Protein AF-A0AAU2XUG3-F1 (afdb_monomer_lite)

pLDDT: mean 82.92, std 18.0, range [37.78, 98.44]

Structure (mmCIF, N/CA/C/O backbone):
data_AF-A0AAU2XUG3-F1
#
_entry.id   AF-A0AAU2XUG3-F1
#
loop_
_atom_site.group_PDB
_atom_site.id
_atom_site.type_symbol
_atom_site.label_atom_id
_atom_site.label_alt_id
_atom_site.label_comp_id
_atom_site.label_asym_id
_atom_site.label_entity_id
_atom_site.label_seq_id
_atom_site.pdbx_PDB_ins_code
_atom_site.Cartn_x
_atom_site.Cartn_y
_atom_site.Cartn_z
_atom_site.occupancy
_atom_site.B_iso_or_equiv
_atom_site.auth_seq_id
_atom_site.auth_comp_id
_atom_site.auth_asym_id
_atom_site.auth_atom_id
_atom_site.pdbx_PDB_model_num
ATOM 1 N N . MET A 1 1 ? 19.742 53.440 47.354 1.00 37.78 1 MET A N 1
ATOM 2 C CA . MET A 1 1 ? 19.357 53.220 45.941 1.00 37.78 1 MET A CA 1
ATOM 3 C C . MET A 1 1 ? 19.747 51.803 45.539 1.00 37.78 1 MET A C 1
ATOM 5 O O . MET A 1 1 ? 20.929 51.539 45.388 1.00 37.78 1 MET A O 1
ATOM 9 N N . VAL A 1 2 ? 18.790 50.877 45.427 1.00 37.91 2 VAL A N 1
ATOM 10 C CA . VAL A 1 2 ? 19.045 49.487 45.001 1.00 37.91 2 VAL A CA 1
ATOM 11 C C . VAL A 1 2 ? 18.336 49.274 43.666 1.00 37.91 2 VAL A C 1
ATOM 13 O O . VAL A 1 2 ? 17.112 49.324 43.600 1.00 37.91 2 VAL A O 1
ATOM 16 N N . ARG A 1 3 ? 19.114 49.102 42.591 1.00 43.72 3 ARG A N 1
ATOM 17 C CA . ARG A 1 3 ? 18.628 48.783 41.238 1.00 43.72 3 ARG A CA 1
ATOM 18 C C . ARG A 1 3 ? 18.249 47.301 41.178 1.00 43.72 3 ARG A C 1
ATOM 20 O O . ARG A 1 3 ? 19.122 46.438 41.180 1.00 43.72 3 ARG A O 1
ATOM 27 N N . THR A 1 4 ? 16.960 46.999 41.090 1.00 45.84 4 THR A N 1
ATOM 28 C CA . THR A 1 4 ? 16.446 45.659 40.781 1.00 45.84 4 THR A CA 1
ATOM 29 C C . THR A 1 4 ? 16.608 45.373 39.284 1.00 45.84 4 THR A C 1
ATOM 31 O O . THR A 1 4 ? 15.984 46.007 38.438 1.00 45.84 4 THR A O 1
ATOM 34 N N . ARG A 1 5 ? 17.490 44.421 38.945 1.00 48.84 5 ARG A N 1
ATOM 35 C CA . ARG A 1 5 ? 17.673 43.871 37.591 1.00 48.84 5 ARG A CA 1
ATOM 36 C C . ARG A 1 5 ? 16.506 42.930 37.255 1.00 48.84 5 ARG A C 1
ATOM 38 O O . ARG A 1 5 ? 16.519 41.772 37.655 1.00 48.84 5 ARG A O 1
ATOM 45 N N . SER A 1 6 ? 15.531 43.413 36.486 1.00 53.41 6 SER A N 1
ATOM 46 C CA . SER A 1 6 ? 14.354 42.651 36.020 1.00 53.41 6 SER A CA 1
ATOM 47 C C . SER A 1 6 ? 14.509 42.075 34.598 1.00 53.41 6 SER A C 1
ATOM 49 O O . SER A 1 6 ? 13.524 41.911 33.889 1.00 53.41 6 SER A O 1
ATOM 51 N N . GLY A 1 7 ? 15.737 41.798 34.145 1.00 46.59 7 GLY A N 1
ATOM 52 C CA . GLY A 1 7 ? 16.012 41.413 32.748 1.00 46.59 7 GLY A CA 1
ATOM 53 C C . GLY A 1 7 ? 15.992 39.909 32.436 1.00 46.59 7 GLY A C 1
ATOM 54 O O . GLY A 1 7 ? 15.951 39.539 31.270 1.00 46.59 7 GLY A O 1
ATOM 55 N N . GLY A 1 8 ? 16.030 39.027 33.443 1.00 49.03 8 GLY A N 1
ATOM 56 C CA . GLY A 1 8 ? 16.212 37.582 33.214 1.00 49.03 8 GLY A CA 1
ATOM 57 C C . GLY A 1 8 ? 14.947 36.821 32.800 1.00 49.03 8 GLY A C 1
ATOM 58 O O . GLY A 1 8 ? 15.031 35.834 32.080 1.00 49.03 8 GLY A O 1
ATOM 59 N N . PHE A 1 9 ? 13.767 37.281 33.224 1.00 53.97 9 PHE A N 1
ATOM 60 C CA . PHE A 1 9 ? 12.512 36.542 33.023 1.00 53.97 9 PHE A CA 1
ATOM 61 C C . PHE A 1 9 ? 12.008 36.573 31.574 1.00 53.97 9 PHE A C 1
ATOM 63 O O . PHE A 1 9 ? 11.451 35.590 31.093 1.00 53.97 9 PHE A O 1
ATOM 70 N N . LEU A 1 10 ? 12.235 37.681 30.866 1.00 53.59 10 LEU A N 1
ATOM 71 C CA . LEU A 1 10 ? 11.772 37.856 29.488 1.00 53.59 10 LEU A CA 1
ATOM 72 C C . LEU A 1 10 ? 12.562 36.998 28.490 1.00 53.59 10 LEU A C 1
ATOM 74 O O . LEU A 1 10 ? 11.966 36.480 27.554 1.00 53.59 10 LEU A O 1
ATOM 78 N N . ALA A 1 11 ? 13.861 36.783 28.723 1.00 54.22 11 ALA A N 1
ATOM 79 C CA . ALA A 1 11 ? 14.711 35.969 27.849 1.00 54.22 11 ALA A CA 1
ATOM 80 C C . ALA A 1 11 ? 14.416 34.458 27.943 1.00 54.22 11 ALA A C 1
ATOM 82 O O . ALA A 1 11 ? 14.555 33.732 26.962 1.00 54.22 11 ALA A O 1
ATOM 83 N N . VAL A 1 12 ? 13.985 33.974 29.113 1.00 56.00 12 VAL A N 1
ATOM 84 C CA . VAL A 1 12 ? 13.632 32.557 29.313 1.00 56.00 12 VAL A CA 1
ATOM 85 C C . VAL A 1 12 ? 12.285 32.224 28.659 1.00 56.00 12 VAL A C 1
ATOM 87 O O . VAL A 1 12 ? 12.135 31.157 28.069 1.00 56.00 12 VAL A O 1
ATOM 90 N N . LEU A 1 13 ? 11.319 33.149 28.699 1.00 55.03 13 LEU A N 1
ATOM 91 C CA . LEU A 1 13 ? 10.001 32.961 28.081 1.00 55.03 13 LEU A CA 1
ATOM 92 C C . LEU A 1 13 ? 10.064 32.908 26.546 1.00 55.03 13 LEU A C 1
ATOM 94 O O . LEU A 1 13 ? 9.373 32.090 25.941 1.00 55.03 13 LEU A O 1
ATOM 98 N N . THR A 1 14 ? 10.918 33.715 25.909 1.00 56.62 14 THR A N 1
ATOM 99 C CA . THR A 1 14 ? 11.112 33.666 24.451 1.00 56.62 14 THR A CA 1
ATOM 100 C C . THR A 1 14 ? 11.796 32.379 23.991 1.00 56.62 14 THR A C 1
ATOM 102 O O . THR A 1 14 ? 11.398 31.826 22.970 1.00 56.62 14 THR A O 1
ATOM 105 N N . LEU A 1 15 ? 12.758 31.842 24.752 1.00 53.34 15 LEU A N 1
ATOM 106 C CA . LEU A 1 15 ? 13.427 30.581 24.407 1.00 53.34 15 LEU A CA 1
ATOM 107 C C . LEU A 1 15 ? 12.466 29.375 24.463 1.00 53.34 15 LEU A C 1
ATOM 109 O O . LEU A 1 15 ? 12.508 28.508 23.595 1.00 53.34 15 LEU A O 1
ATOM 113 N N . ILE A 1 16 ? 11.559 29.344 25.447 1.00 55.19 16 ILE A N 1
ATOM 114 C CA . ILE A 1 16 ? 10.539 28.289 25.579 1.00 55.19 16 ILE A CA 1
ATOM 115 C C . ILE A 1 16 ? 9.510 28.374 24.441 1.00 55.19 16 ILE A C 1
ATOM 117 O O . ILE A 1 16 ? 9.118 27.346 23.895 1.00 55.19 16 ILE A O 1
ATOM 121 N N . ALA A 1 17 ? 9.115 29.585 24.034 1.00 54.84 17 ALA A N 1
ATOM 122 C CA . ALA A 1 17 ? 8.203 29.779 22.906 1.00 54.84 17 ALA A CA 1
ATOM 123 C C . ALA A 1 17 ? 8.815 29.333 21.561 1.00 54.84 17 ALA A C 1
ATOM 125 O O . ALA A 1 17 ? 8.106 28.774 20.727 1.00 54.84 17 ALA A O 1
ATOM 126 N N . LEU A 1 18 ? 10.127 29.516 21.367 1.00 53.06 18 LEU A N 1
ATOM 127 C CA . LEU A 1 18 ? 10.850 29.064 20.169 1.00 53.06 18 LEU A CA 1
ATOM 128 C C . LEU A 1 18 ? 11.062 27.542 20.108 1.00 53.06 18 LEU A C 1
ATOM 130 O O . LEU A 1 18 ? 11.150 26.987 19.018 1.00 53.06 18 LEU A O 1
ATOM 134 N N . LEU A 1 19 ? 11.113 26.850 21.250 1.00 51.59 19 LEU A N 1
ATOM 135 C CA . LEU A 1 19 ? 11.245 25.387 21.292 1.00 51.59 19 LEU A CA 1
ATOM 136 C C . LEU A 1 19 ? 9.914 24.653 21.040 1.00 51.59 19 LEU A C 1
ATOM 138 O O . LEU A 1 19 ? 9.922 23.478 20.679 1.00 51.59 19 LEU A O 1
ATOM 142 N N . MET A 1 20 ? 8.774 25.336 21.189 1.00 50.03 20 MET A N 1
ATOM 143 C CA . MET A 1 20 ? 7.434 24.748 21.037 1.00 50.03 20 MET A CA 1
ATOM 144 C C . MET A 1 20 ? 6.926 24.700 19.583 1.00 50.03 20 MET A C 1
ATOM 146 O O . MET A 1 20 ? 5.933 24.031 19.316 1.00 50.03 20 MET A O 1
ATOM 150 N N . THR A 1 21 ? 7.583 25.363 18.625 1.00 51.38 21 THR A N 1
ATOM 151 C CA . THR A 1 21 ? 7.138 25.402 17.214 1.00 51.38 21 THR A CA 1
ATOM 152 C C . THR A 1 21 ? 7.768 24.331 16.316 1.00 51.38 21 THR A C 1
ATOM 154 O O . THR A 1 21 ? 7.424 24.253 15.139 1.00 51.38 21 THR A O 1
ATOM 157 N N . ALA A 1 22 ? 8.653 23.474 16.839 1.00 46.53 22 ALA A N 1
ATOM 158 C CA . ALA A 1 22 ? 9.461 22.555 16.023 1.00 46.53 22 ALA A CA 1
ATOM 159 C C . ALA A 1 22 ? 9.014 21.077 16.027 1.00 46.53 22 ALA A C 1
ATOM 161 O O . ALA A 1 22 ? 9.736 20.226 15.514 1.00 46.53 22 ALA A O 1
ATOM 162 N N . CYS A 1 23 ? 7.851 20.730 16.585 1.00 53.81 23 CYS A N 1
ATOM 163 C CA . CYS A 1 23 ? 7.403 19.332 16.677 1.00 53.81 23 CYS A CA 1
ATOM 164 C C . CYS A 1 23 ? 6.047 19.114 15.993 1.00 53.81 23 CYS A C 1
ATOM 166 O O . CYS A 1 23 ? 5.062 18.743 16.621 1.00 53.81 23 CYS A O 1
ATOM 168 N N . GLY A 1 24 ? 6.001 19.365 14.685 1.00 51.00 24 GLY A N 1
ATOM 169 C CA . GLY A 1 24 ? 4.930 18.896 13.810 1.00 51.00 24 GLY A CA 1
ATOM 170 C C . GLY A 1 24 ? 5.546 18.012 12.737 1.00 51.00 24 GLY A C 1
ATOM 171 O O . GLY A 1 24 ? 6.425 18.476 12.009 1.00 51.00 24 GLY A O 1
ATOM 172 N N . ALA A 1 25 ? 5.128 16.745 12.664 1.00 53.78 25 ALA A N 1
ATOM 173 C CA . ALA A 1 25 ? 5.538 15.827 11.607 1.00 53.78 25 ALA A CA 1
ATOM 174 C C . ALA A 1 25 ? 5.323 16.515 10.252 1.00 53.78 25 ALA A C 1
ATOM 176 O O . ALA A 1 25 ? 4.192 16.801 9.853 1.00 53.78 25 ALA A O 1
ATOM 177 N N . SER A 1 26 ? 6.422 16.875 9.591 1.00 57.59 26 SER A N 1
ATOM 178 C CA . SER A 1 26 ? 6.354 17.579 8.317 1.00 57.59 26 SER A CA 1
ATOM 179 C C . SER A 1 26 ? 5.727 16.641 7.295 1.00 57.59 26 SER A C 1
ATOM 181 O O . SER A 1 26 ? 6.103 15.471 7.225 1.00 57.59 26 SER A O 1
ATOM 183 N N . ALA A 1 27 ? 4.765 17.141 6.515 1.00 62.78 27 ALA A N 1
ATOM 184 C CA . ALA A 1 27 ? 4.230 16.392 5.383 1.00 62.78 27 ALA A CA 1
ATOM 185 C C . ALA A 1 27 ? 5.396 15.841 4.537 1.00 62.78 27 ALA A C 1
ATOM 187 O O . ALA A 1 27 ? 6.414 16.533 4.400 1.00 62.78 27 ALA A O 1
ATOM 188 N N . PRO A 1 28 ? 5.287 14.612 3.998 1.00 69.56 28 PRO A N 1
ATOM 189 C CA . PRO A 1 28 ? 6.372 14.026 3.226 1.00 69.56 28 PRO A CA 1
ATOM 190 C C . PRO A 1 28 ? 6.757 14.973 2.092 1.00 69.56 28 PRO A C 1
ATOM 192 O O . PRO A 1 28 ? 5.903 15.491 1.374 1.00 69.56 28 PRO A O 1
ATOM 195 N N . LYS A 1 29 ? 8.061 15.225 1.960 1.00 79.38 29 LYS A N 1
ATOM 196 C CA . LYS A 1 29 ? 8.589 16.164 0.960 1.00 79.38 29 LYS A CA 1
ATOM 197 C C . LYS A 1 29 ? 8.408 15.643 -0.468 1.00 79.38 29 LYS A C 1
ATOM 199 O O . LYS A 1 29 ? 8.339 16.436 -1.399 1.00 79.38 29 LYS A O 1
ATOM 204 N N . THR A 1 30 ? 8.323 14.324 -0.626 1.00 89.31 30 THR A N 1
ATOM 205 C CA . THR A 1 30 ? 8.212 13.642 -1.916 1.00 89.31 30 THR A CA 1
ATOM 206 C C . THR A 1 30 ? 6.759 13.590 -2.381 1.00 89.31 30 THR A C 1
ATOM 208 O O . THR A 1 30 ? 5.887 13.047 -1.701 1.00 89.31 30 THR A O 1
ATOM 211 N N . SER A 1 31 ? 6.502 14.130 -3.571 1.00 95.19 31 SER A N 1
ATOM 212 C CA . SER A 1 31 ? 5.191 14.022 -4.226 1.00 95.19 31 SER A CA 1
ATOM 213 C C . SER A 1 31 ? 4.936 12.605 -4.755 1.00 95.19 31 SER A C 1
ATOM 215 O O . SER A 1 31 ? 5.873 11.847 -5.010 1.00 95.19 31 SER A O 1
ATOM 217 N N . TRP A 1 32 ? 3.672 12.236 -4.997 1.00 95.88 32 TRP A N 1
ATOM 218 C CA . TRP A 1 32 ? 3.371 10.916 -5.566 1.00 95.88 32 TRP A CA 1
ATOM 219 C C . TRP A 1 32 ? 3.962 10.748 -6.976 1.00 95.88 32 TRP A C 1
ATOM 221 O O . TRP A 1 32 ? 4.420 9.660 -7.317 1.00 95.88 32 TRP A O 1
ATOM 231 N N . GLN A 1 33 ? 4.018 11.817 -7.781 1.00 97.44 33 GLN A N 1
ATOM 232 C CA . GLN A 1 33 ? 4.611 11.780 -9.122 1.00 97.44 33 GLN A CA 1
ATOM 233 C C . GLN A 1 33 ? 6.114 11.515 -9.067 1.00 97.44 33 GLN A C 1
ATOM 235 O O . GLN A 1 33 ? 6.652 10.809 -9.918 1.00 97.44 33 GLN A O 1
ATOM 240 N N . GLU A 1 34 ? 6.796 12.109 -8.090 1.00 97.12 34 GLU A N 1
ATOM 241 C CA . GLU A 1 34 ? 8.225 11.914 -7.872 1.00 97.12 34 GLU A CA 1
ATOM 242 C C . GLU A 1 34 ? 8.518 10.488 -7.403 1.00 97.12 34 GLU A C 1
ATOM 244 O O . GLU A 1 34 ? 9.363 9.823 -7.997 1.00 97.12 34 GLU A O 1
ATOM 249 N N . LEU A 1 35 ? 7.754 9.981 -6.431 1.00 97.56 35 LEU A N 1
ATOM 250 C CA . LEU A 1 35 ? 7.914 8.616 -5.931 1.00 97.56 35 LEU A CA 1
ATOM 251 C C . LEU A 1 35 ? 7.617 7.566 -7.015 1.00 97.56 35 LEU A C 1
ATOM 253 O O . LEU A 1 35 ? 8.381 6.619 -7.198 1.00 97.56 35 LEU A O 1
ATOM 257 N N . PHE A 1 36 ? 6.557 7.753 -7.806 1.00 97.62 36 PHE A N 1
ATOM 258 C CA . PHE A 1 36 ? 6.267 6.856 -8.927 1.00 97.62 36 PHE A CA 1
ATOM 259 C C . PHE A 1 36 ? 7.358 6.916 -10.006 1.00 97.62 36 PHE A C 1
ATOM 261 O O . PHE A 1 36 ? 7.805 5.888 -10.512 1.00 97.62 36 PHE A O 1
ATOM 268 N N . ARG A 1 37 ? 7.855 8.117 -10.320 1.00 97.50 37 ARG A N 1
ATOM 269 C CA . ARG A 1 37 ? 8.980 8.305 -11.245 1.00 97.50 37 ARG A CA 1
ATOM 270 C C . ARG A 1 37 ? 10.237 7.579 -10.762 1.00 97.50 37 ARG A C 1
ATOM 272 O O . ARG A 1 37 ? 10.920 6.967 -11.581 1.00 97.50 37 ARG A O 1
ATOM 279 N N . GLU A 1 38 ? 10.534 7.631 -9.470 1.00 96.81 38 GLU A N 1
ATOM 280 C CA . GLU A 1 38 ? 11.647 6.902 -8.857 1.00 96.81 38 GLU A CA 1
ATOM 281 C C . GLU A 1 38 ? 11.468 5.384 -9.011 1.00 96.81 38 GLU A C 1
ATOM 283 O O . GLU A 1 38 ? 12.371 4.711 -9.506 1.00 96.81 38 GLU A O 1
ATOM 288 N N . TYR A 1 39 ? 10.269 4.859 -8.733 1.00 96.62 39 TYR A N 1
ATOM 289 C CA . TYR A 1 39 ? 9.933 3.446 -8.952 1.00 96.62 39 TYR A CA 1
ATOM 290 C C . TYR A 1 39 ? 10.136 2.991 -10.401 1.00 96.62 39 TYR A C 1
ATOM 292 O O . TYR A 1 39 ? 10.731 1.938 -10.643 1.00 96.62 39 TYR A O 1
ATOM 300 N N . THR A 1 40 ? 9.704 3.785 -11.384 1.00 95.94 40 THR A N 1
ATOM 301 C CA . THR A 1 40 ? 9.881 3.416 -12.802 1.00 95.94 40 THR A CA 1
ATOM 302 C C . THR A 1 40 ? 11.345 3.392 -13.248 1.00 95.94 40 THR A C 1
ATOM 304 O O . THR A 1 40 ? 11.678 2.710 -14.212 1.00 95.94 40 THR A O 1
ATOM 307 N N . ARG A 1 41 ? 12.236 4.102 -12.544 1.00 95.69 41 ARG A N 1
ATOM 308 C CA . ARG A 1 41 ? 13.669 4.179 -12.869 1.00 95.69 41 ARG A CA 1
ATOM 309 C C . ARG A 1 41 ? 14.550 3.241 -12.043 1.00 95.69 41 ARG A C 1
ATOM 311 O O . ARG A 1 41 ? 15.673 2.963 -12.464 1.00 95.69 41 ARG A O 1
ATOM 318 N N . SER A 1 42 ? 14.063 2.767 -10.897 1.00 95.00 42 SER A N 1
ATOM 319 C CA . SER A 1 42 ? 14.822 1.902 -9.991 1.00 95.00 42 SER A CA 1
ATOM 320 C C . SER A 1 42 ? 14.857 0.455 -10.470 1.00 95.00 42 SER A C 1
ATOM 322 O O . SER A 1 42 ? 13.820 -0.175 -10.639 1.00 95.00 42 SER A O 1
ATOM 324 N N . THR A 1 43 ? 16.053 -0.101 -10.630 1.00 94.12 43 THR A N 1
ATOM 325 C CA . THR A 1 43 ? 16.278 -1.525 -10.935 1.00 94.12 43 THR A CA 1
ATOM 326 C C . THR A 1 43 ? 16.240 -2.415 -9.691 1.00 94.12 43 THR A C 1
ATOM 328 O O . THR A 1 43 ? 16.236 -3.637 -9.812 1.00 94.12 43 THR A O 1
ATOM 331 N N . HIS A 1 44 ? 16.195 -1.815 -8.498 1.00 92.81 44 HIS A N 1
ATOM 332 C CA . HIS A 1 44 ? 16.251 -2.504 -7.213 1.00 92.81 44 HIS A CA 1
ATOM 333 C C . HIS A 1 44 ? 15.030 -2.130 -6.373 1.00 92.81 44 HIS A C 1
ATOM 335 O O . HIS A 1 44 ? 15.095 -1.270 -5.494 1.00 92.81 44 HIS A O 1
ATOM 341 N N . VAL A 1 45 ? 13.900 -2.773 -6.669 1.00 95.56 45 VAL A N 1
ATOM 342 C CA . VAL A 1 45 ? 12.676 -2.670 -5.869 1.00 95.56 45 VAL A CA 1
ATOM 343 C C . VAL A 1 45 ? 12.425 -4.019 -5.205 1.00 95.56 45 VAL A C 1
ATOM 345 O O . VAL A 1 45 ? 12.335 -5.049 -5.874 1.00 95.56 45 VAL A O 1
ATOM 348 N N . LYS A 1 46 ? 12.338 -4.036 -3.875 1.00 95.94 46 LYS A N 1
ATOM 349 C CA . LYS A 1 46 ? 12.030 -5.256 -3.124 1.00 95.94 46 LYS A CA 1
ATOM 350 C C . LYS A 1 46 ? 10.580 -5.674 -3.391 1.00 95.94 46 LYS A C 1
ATOM 352 O O . LYS A 1 46 ? 9.687 -4.829 -3.405 1.00 95.94 46 LYS A O 1
ATOM 357 N N . ASN A 1 47 ? 10.359 -6.973 -3.600 1.00 93.94 47 ASN A N 1
ATOM 358 C CA . ASN A 1 47 ? 9.063 -7.567 -3.964 1.00 93.94 47 ASN A CA 1
ATOM 359 C C . ASN A 1 47 ? 8.431 -6.969 -5.239 1.00 93.94 47 ASN A C 1
ATOM 361 O O . ASN A 1 47 ? 7.208 -6.882 -5.338 1.00 93.94 47 ASN A O 1
ATOM 365 N N . ASP A 1 48 ? 9.241 -6.520 -6.206 1.00 93.19 48 ASP A N 1
ATOM 366 C CA . ASP A 1 48 ? 8.704 -5.926 -7.433 1.00 93.19 48 ASP A CA 1
ATOM 367 C C . ASP A 1 48 ? 7.814 -6.914 -8.200 1.00 93.19 48 ASP A C 1
ATOM 369 O O . ASP A 1 48 ? 8.206 -8.049 -8.472 1.00 93.19 48 ASP A O 1
ATOM 373 N N . LYS A 1 49 ? 6.623 -6.454 -8.592 1.00 87.19 49 LYS A N 1
ATOM 374 C CA . LYS A 1 49 ? 5.701 -7.206 -9.454 1.00 87.19 49 LYS A CA 1
ATOM 375 C C . LYS A 1 49 ? 6.138 -7.177 -10.917 1.00 87.19 49 LYS A C 1
ATOM 377 O O . LYS A 1 49 ? 5.695 -8.009 -11.703 1.00 87.19 49 LYS A O 1
ATOM 382 N N . ILE A 1 50 ? 7.000 -6.224 -11.276 1.00 86.19 50 ILE A N 1
ATOM 383 C CA . ILE A 1 50 ? 7.547 -6.056 -12.621 1.00 86.19 50 ILE A CA 1
ATOM 384 C C . ILE A 1 50 ? 9.075 -6.107 -12.506 1.00 86.19 50 ILE A C 1
ATOM 386 O O . ILE A 1 50 ? 9.725 -5.060 -12.455 1.00 86.19 50 ILE A O 1
ATOM 390 N N . PRO A 1 51 ? 9.676 -7.307 -12.407 1.00 75.56 51 PRO A N 1
ATOM 391 C CA . PRO A 1 51 ? 11.117 -7.418 -12.250 1.00 75.56 51 PRO A CA 1
ATOM 392 C C . PRO A 1 51 ? 11.837 -6.7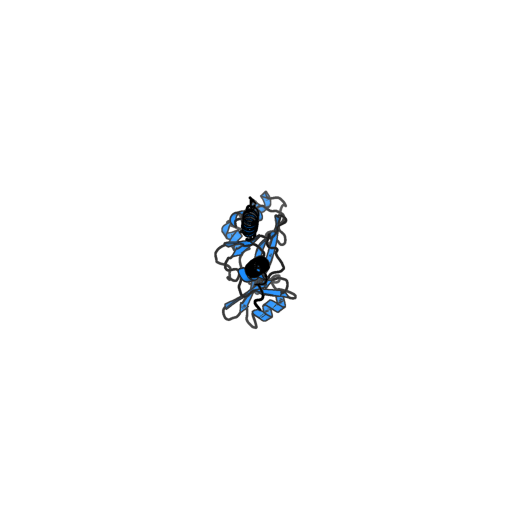51 -13.427 1.00 75.56 51 PRO A C 1
ATOM 394 O O . PRO A 1 51 ? 11.426 -6.860 -14.585 1.00 75.56 51 PRO A O 1
ATOM 397 N N . GLY A 1 52 ? 12.917 -6.030 -13.119 1.00 70.19 52 GLY A N 1
ATOM 398 C CA . GLY A 1 52 ? 13.784 -5.412 -14.117 1.00 70.19 52 GLY A CA 1
ATOM 399 C C . GLY A 1 52 ? 14.582 -6.470 -14.873 1.00 70.19 52 GLY A C 1
ATOM 400 O O . GLY A 1 52 ? 15.749 -6.699 -14.567 1.00 70.19 52 GLY A O 1
ATOM 401 N N . ASN A 1 53 ? 13.965 -7.123 -15.854 1.00 64.75 53 ASN A N 1
ATOM 402 C CA . ASN A 1 53 ? 14.680 -7.990 -16.784 1.00 64.75 53 ASN A CA 1
ATOM 403 C C . ASN A 1 53 ? 15.693 -7.122 -17.555 1.00 64.75 53 ASN A C 1
ATOM 405 O O . ASN A 1 53 ? 15.294 -6.178 -18.228 1.00 64.75 53 ASN A O 1
ATOM 409 N N . GLY A 1 54 ? 16.995 -7.391 -17.403 1.00 63.66 54 GLY A N 1
ATOM 410 C CA . GLY A 1 54 ? 18.084 -6.631 -18.047 1.00 63.66 54 GLY A CA 1
ATOM 411 C C . GLY A 1 54 ? 18.976 -5.829 -17.091 1.00 63.66 54 GLY A C 1
ATOM 412 O O . GLY A 1 54 ? 20.108 -5.504 -17.431 1.00 63.66 54 GLY A O 1
ATOM 413 N N . GLY A 1 55 ? 18.533 -5.575 -15.855 1.00 82.19 55 GLY A N 1
ATOM 414 C CA . GLY A 1 55 ? 19.376 -4.982 -14.806 1.00 82.19 55 GLY A CA 1
ATOM 415 C C . GLY A 1 55 ? 19.743 -3.500 -14.985 1.00 82.19 55 GLY A C 1
ATOM 416 O O . GLY A 1 55 ? 20.352 -2.935 -14.078 1.00 82.19 55 GLY A O 1
ATOM 417 N N . THR A 1 56 ? 19.354 -2.844 -16.088 1.00 92.44 56 THR A N 1
ATOM 418 C CA . THR A 1 56 ? 19.568 -1.402 -16.306 1.00 92.44 56 THR A CA 1
ATOM 419 C C . THR A 1 56 ? 18.270 -0.591 -16.226 1.00 92.44 56 THR A C 1
ATOM 421 O O . THR A 1 56 ? 17.167 -1.094 -16.455 1.00 92.44 56 THR A O 1
ATOM 424 N N . THR A 1 57 ? 18.385 0.708 -15.925 1.00 94.06 57 THR A N 1
ATOM 425 C CA . THR A 1 57 ? 17.237 1.633 -15.945 1.00 94.06 57 THR A CA 1
ATOM 426 C C . THR A 1 57 ? 16.608 1.738 -17.338 1.00 94.06 57 THR A C 1
ATOM 428 O O . THR A 1 57 ? 15.392 1.884 -17.439 1.00 94.06 57 THR A O 1
ATOM 431 N N . ALA A 1 58 ? 17.406 1.658 -18.409 1.00 94.31 58 ALA A N 1
ATOM 432 C CA . ALA A 1 58 ? 16.898 1.719 -19.779 1.00 94.31 58 ALA A CA 1
ATOM 433 C C . ALA A 1 58 ? 16.018 0.503 -20.101 1.00 94.31 58 ALA A C 1
ATOM 435 O O . ALA A 1 58 ? 14.900 0.681 -20.585 1.00 94.31 58 ALA A O 1
ATOM 436 N N . ASP A 1 59 ? 16.470 -0.701 -19.741 1.00 92.62 59 ASP A N 1
ATOM 437 C CA . ASP A 1 59 ? 15.707 -1.936 -19.956 1.00 92.62 59 ASP A CA 1
ATOM 438 C C . ASP A 1 59 ? 14.411 -1.936 -19.150 1.00 92.62 59 ASP A C 1
ATOM 440 O O . ASP A 1 59 ? 13.348 -2.278 -19.667 1.00 92.62 59 ASP A O 1
ATOM 444 N N . ARG A 1 60 ? 14.466 -1.469 -17.896 1.00 93.44 60 ARG A N 1
ATOM 445 C CA . ARG A 1 60 ? 13.264 -1.317 -17.070 1.00 93.44 60 ARG A CA 1
ATOM 446 C C . ARG A 1 60 ? 12.254 -0.374 -17.712 1.00 93.44 60 ARG A C 1
ATOM 448 O O . ARG A 1 60 ? 11.077 -0.716 -17.783 1.00 93.44 60 ARG A O 1
ATOM 455 N N . LEU A 1 61 ? 12.688 0.803 -18.165 1.00 94.88 61 LEU A N 1
ATOM 456 C CA . LEU A 1 61 ? 11.795 1.770 -18.805 1.00 94.88 61 LEU A CA 1
ATOM 457 C C . LEU A 1 61 ? 11.201 1.213 -20.103 1.00 94.88 61 LEU A C 1
ATOM 459 O O . LEU A 1 61 ? 10.013 1.411 -20.343 1.00 94.88 61 LEU A O 1
ATOM 463 N N . ALA A 1 62 ? 11.989 0.487 -20.900 1.00 93.50 62 ALA A N 1
ATOM 464 C CA . ALA A 1 62 ? 11.501 -0.189 -22.099 1.00 93.50 62 ALA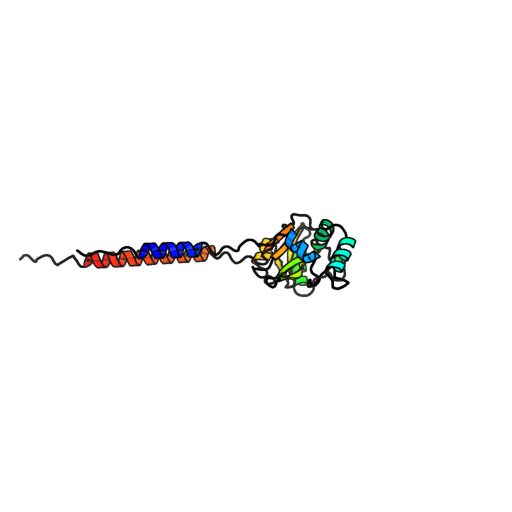 A CA 1
ATOM 465 C C . ALA A 1 62 ? 10.460 -1.272 -21.760 1.00 93.50 62 ALA A C 1
ATOM 467 O O . ALA A 1 62 ? 9.395 -1.318 -22.376 1.00 93.50 62 ALA A O 1
ATOM 468 N N . ASN A 1 63 ? 10.721 -2.091 -20.737 1.00 92.38 63 ASN A N 1
ATOM 469 C CA . ASN A 1 63 ? 9.793 -3.119 -20.274 1.00 92.38 63 ASN A CA 1
ATOM 470 C C . ASN A 1 63 ? 8.484 -2.501 -19.760 1.00 92.38 63 ASN A C 1
ATOM 472 O O . ASN A 1 63 ? 7.403 -2.903 -20.179 1.00 92.38 63 ASN A O 1
ATOM 476 N N . LEU A 1 64 ? 8.568 -1.463 -18.924 1.00 94.31 64 LEU A N 1
ATOM 477 C CA . LEU A 1 64 ? 7.395 -0.738 -18.434 1.00 94.31 64 LEU A CA 1
ATOM 478 C C . LEU A 1 64 ? 6.596 -0.104 -19.581 1.00 94.31 64 LEU A C 1
ATOM 480 O O . LEU A 1 64 ? 5.375 -0.235 -19.611 1.00 94.31 64 LEU A O 1
ATOM 484 N N . ALA A 1 65 ? 7.264 0.515 -20.559 1.00 94.44 65 ALA A N 1
ATOM 485 C CA . ALA A 1 65 ? 6.606 1.098 -21.729 1.00 94.44 65 ALA A CA 1
ATOM 486 C C . ALA A 1 65 ? 5.852 0.059 -22.580 1.00 94.44 65 ALA A C 1
ATOM 488 O O . ALA A 1 65 ? 4.866 0.407 -23.226 1.00 94.44 65 ALA A O 1
ATOM 489 N N . SER A 1 66 ? 6.273 -1.211 -22.556 1.00 94.44 66 SER A N 1
ATOM 490 C CA . SER A 1 66 ? 5.564 -2.303 -23.237 1.00 94.44 66 SER A CA 1
ATOM 491 C C . SER A 1 66 ? 4.267 -2.731 -22.535 1.00 94.44 66 SER A C 1
ATOM 493 O O . SER A 1 66 ? 3.399 -3.331 -23.165 1.00 94.44 66 SER A O 1
ATOM 495 N N . MET A 1 67 ? 4.109 -2.407 -21.246 1.00 92.75 67 MET A N 1
ATOM 496 C CA . MET A 1 67 ? 2.944 -2.791 -20.439 1.00 92.75 67 MET A CA 1
ATOM 497 C C . MET A 1 67 ? 1.803 -1.764 -20.482 1.00 92.75 67 MET A C 1
ATOM 499 O O . MET A 1 67 ? 0.693 -2.075 -20.052 1.00 92.75 67 MET A O 1
ATOM 503 N N . GLY A 1 68 ? 2.053 -0.550 -20.984 1.00 95.25 68 GLY A N 1
ATOM 504 C CA . GLY A 1 68 ? 1.031 0.481 -21.158 1.00 95.25 68 GLY A CA 1
ATOM 505 C C . GLY A 1 68 ? 1.514 1.896 -20.852 1.00 95.25 68 GLY A C 1
ATOM 506 O O . GLY A 1 68 ? 2.706 2.175 -20.727 1.00 95.25 68 GLY A O 1
ATOM 507 N N . THR A 1 69 ? 0.559 2.819 -20.732 1.00 96.00 69 THR A N 1
ATOM 508 C CA . THR A 1 69 ? 0.839 4.209 -20.350 1.00 96.00 69 THR A CA 1
ATOM 509 C C . THR A 1 69 ? 1.267 4.311 -18.879 1.00 96.00 69 THR A C 1
ATOM 511 O O . THR A 1 69 ? 0.938 3.432 -18.077 1.00 96.00 69 THR A O 1
ATOM 514 N N . PRO A 1 70 ? 1.941 5.402 -18.463 1.00 94.88 70 PRO A N 1
ATOM 515 C CA . PRO A 1 70 ? 2.267 5.632 -17.053 1.00 94.88 70 PRO A CA 1
ATOM 516 C C . PRO A 1 70 ? 1.056 5.537 -16.113 1.00 94.88 70 PRO A C 1
ATOM 518 O O . PRO A 1 70 ? 1.172 4.980 -15.024 1.00 94.88 70 PRO A O 1
ATOM 521 N N . ASP A 1 71 ? -0.112 6.015 -16.547 1.00 94.88 71 ASP A N 1
ATOM 522 C CA . ASP A 1 71 ? -1.345 5.939 -15.758 1.00 94.88 71 ASP A CA 1
ATOM 523 C C . ASP A 1 71 ? -1.875 4.504 -15.654 1.00 94.88 71 ASP A C 1
ATOM 525 O O . ASP A 1 71 ? -2.336 4.095 -14.589 1.00 94.88 71 ASP A O 1
ATOM 529 N N . GLN A 1 72 ? -1.780 3.714 -16.730 1.00 94.56 72 GLN A N 1
ATOM 530 C CA . GLN A 1 72 ? -2.147 2.294 -16.712 1.00 94.56 72 GLN A CA 1
ATOM 531 C C . GLN A 1 72 ? -1.211 1.486 -15.810 1.00 94.56 72 GLN A C 1
ATOM 533 O O . GLN A 1 72 ? -1.682 0.642 -15.051 1.00 94.56 72 GLN A O 1
ATOM 538 N N . LEU A 1 73 ? 0.091 1.782 -15.837 1.00 94.56 73 LEU A N 1
ATOM 539 C CA . LEU A 1 73 ? 1.078 1.188 -14.936 1.00 94.56 73 LEU A CA 1
ATOM 540 C C . LEU A 1 73 ? 0.785 1.528 -13.474 1.00 94.56 73 LEU A C 1
ATOM 542 O O . LEU A 1 73 ? 0.772 0.640 -12.627 1.00 94.56 73 LEU A O 1
ATOM 546 N N . LEU A 1 74 ? 0.515 2.800 -13.173 1.00 95.25 74 LEU A N 1
ATOM 547 C CA . LEU A 1 74 ? 0.170 3.241 -11.823 1.00 95.25 74 LEU A CA 1
ATOM 548 C C . LEU A 1 74 ? -1.130 2.591 -11.333 1.00 95.25 74 LEU A C 1
ATOM 550 O O . LEU A 1 74 ? -1.198 2.117 -10.199 1.00 95.25 74 LEU A O 1
ATOM 554 N N . ALA A 1 75 ? -2.153 2.534 -12.189 1.00 94.06 75 ALA A N 1
ATOM 555 C CA . ALA A 1 75 ? -3.409 1.863 -11.878 1.00 94.06 75 ALA A CA 1
ATOM 556 C C . ALA A 1 75 ? -3.198 0.361 -11.642 1.00 94.06 75 ALA A C 1
ATOM 558 O O . ALA A 1 75 ? -3.721 -0.175 -10.669 1.00 94.06 75 ALA A O 1
ATOM 559 N N . GLY A 1 76 ? -2.397 -0.301 -12.481 1.00 93.50 76 GLY A N 1
ATOM 560 C CA . GLY A 1 76 ? -2.041 -1.712 -12.332 1.00 93.50 76 GLY A CA 1
ATOM 561 C C . GLY A 1 76 ? -1.240 -1.996 -11.061 1.00 93.50 76 GLY A C 1
ATOM 562 O O . GLY A 1 76 ? -1.453 -3.021 -10.423 1.00 93.50 76 GLY A O 1
ATOM 563 N N . LEU A 1 77 ? -0.375 -1.070 -10.641 1.00 93.69 77 LEU A N 1
ATOM 564 C CA . LEU A 1 77 ? 0.383 -1.183 -9.396 1.00 93.69 77 LEU A CA 1
ATOM 565 C C . LEU A 1 77 ? -0.521 -1.112 -8.153 1.00 93.69 77 LEU A C 1
ATOM 567 O O . LEU A 1 77 ? -0.296 -1.836 -7.185 1.00 93.69 77 LEU A O 1
ATOM 571 N N . LEU A 1 78 ? -1.533 -0.237 -8.178 1.00 95.50 78 LEU A N 1
ATOM 572 C CA . LEU A 1 78 ? -2.396 0.067 -7.028 1.00 95.50 78 LEU A CA 1
ATOM 573 C C . LEU A 1 78 ? -3.725 -0.706 -7.009 1.00 95.50 78 LEU A C 1
ATOM 575 O O . LEU A 1 78 ? -4.507 -0.585 -6.055 1.00 95.50 78 LEU A O 1
ATOM 579 N N . VAL A 1 79 ? -4.007 -1.499 -8.043 1.00 94.94 79 VAL A N 1
ATOM 580 C CA . VAL A 1 79 ? -5.241 -2.285 -8.142 1.00 94.94 79 VAL A CA 1
ATOM 581 C C . VAL A 1 79 ? -5.345 -3.283 -6.983 1.00 94.94 79 VAL A C 1
ATOM 583 O O . VAL A 1 79 ? -4.363 -3.891 -6.558 1.00 94.94 79 VAL A O 1
ATOM 586 N N . ALA A 1 80 ? -6.556 -3.449 -6.453 1.00 95.44 80 ALA A N 1
ATOM 587 C CA . ALA A 1 80 ? -6.880 -4.552 -5.556 1.00 95.44 80 ALA A CA 1
ATOM 588 C C . ALA A 1 80 ? -7.269 -5.770 -6.403 1.00 95.44 80 ALA A C 1
ATOM 590 O O . ALA A 1 80 ? -8.306 -5.755 -7.070 1.00 95.44 80 ALA A O 1
ATOM 591 N N . SER A 1 81 ? -6.433 -6.806 -6.386 1.00 93.69 81 SER A N 1
ATOM 592 C CA . SER A 1 81 ? -6.621 -8.027 -7.175 1.00 93.69 81 SER A CA 1
ATOM 593 C C . SER A 1 81 ? -7.311 -9.107 -6.341 1.00 93.69 81 SER A C 1
ATOM 595 O O . SER A 1 81 ? -6.864 -9.363 -5.225 1.00 93.69 81 SER A O 1
ATOM 597 N N . PRO A 1 82 ? -8.382 -9.757 -6.833 1.00 93.69 82 PRO A N 1
ATOM 598 C CA . PRO A 1 82 ? -9.073 -10.800 -6.079 1.00 93.69 82 PRO A CA 1
ATOM 599 C C . PRO A 1 82 ? -8.161 -12.006 -5.855 1.00 93.69 82 PRO A C 1
ATOM 601 O O . PRO A 1 82 ? -7.541 -12.505 -6.796 1.00 93.69 82 PRO A O 1
ATOM 604 N N . CYS A 1 83 ? -8.119 -12.520 -4.625 1.00 91.56 83 CYS A N 1
ATOM 605 C CA . CYS A 1 83 ? -7.237 -13.639 -4.303 1.00 91.56 83 CYS A CA 1
ATOM 606 C C . CYS A 1 83 ? -7.656 -14.990 -4.863 1.00 91.56 83 CYS A C 1
ATOM 608 O O . CYS A 1 83 ? -6.837 -15.900 -4.940 1.00 91.56 83 CYS A O 1
ATOM 610 N N . GLU A 1 84 ? -8.898 -15.116 -5.312 1.00 81.00 84 GLU A N 1
ATOM 611 C CA . GLU A 1 84 ? -9.378 -16.309 -6.008 1.00 81.00 84 GLU A CA 1
ATOM 612 C C . GLU A 1 84 ? -8.769 -16.450 -7.410 1.00 81.00 84 GLU A C 1
ATOM 614 O O . GLU A 1 84 ? -8.711 -17.555 -7.943 1.00 81.00 84 GLU A O 1
ATOM 619 N N . ALA A 1 85 ? -8.274 -15.354 -7.997 1.00 72.88 85 ALA A N 1
ATOM 620 C CA . ALA A 1 85 ? -7.741 -15.357 -9.354 1.00 72.88 85 ALA A CA 1
ATOM 621 C C . ALA A 1 85 ? -6.320 -15.941 -9.461 1.00 72.88 85 ALA A C 1
ATOM 623 O O . ALA A 1 85 ? -5.907 -16.306 -10.560 1.00 72.88 85 ALA A O 1
ATOM 624 N N . TYR A 1 86 ? -5.567 -16.050 -8.355 1.00 72.12 86 TYR A N 1
ATOM 625 C CA . TYR A 1 86 ? -4.167 -16.490 -8.381 1.00 72.12 86 TYR A CA 1
ATOM 626 C C . TYR A 1 86 ? -3.791 -17.294 -7.132 1.00 72.12 86 TYR A C 1
ATOM 628 O O . TYR A 1 86 ? -3.954 -16.829 -6.005 1.00 72.12 86 TYR A O 1
ATOM 636 N N . ALA A 1 87 ? -3.187 -18.473 -7.326 1.00 62.41 87 ALA A N 1
ATOM 637 C CA . ALA A 1 87 ? -2.791 -19.379 -6.241 1.00 62.41 87 ALA A CA 1
ATOM 638 C C . ALA A 1 87 ? -1.829 -18.750 -5.205 1.00 62.41 87 ALA A C 1
ATOM 640 O O . ALA A 1 87 ? -1.780 -19.210 -4.066 1.00 62.41 87 ALA A O 1
ATOM 641 N N . GLY A 1 88 ? -1.097 -17.691 -5.577 1.00 71.12 88 GLY A N 1
ATOM 642 C CA . GLY A 1 88 ? -0.148 -16.983 -4.708 1.00 71.12 88 GLY A CA 1
ATOM 643 C C . GLY A 1 88 ? -0.744 -15.897 -3.804 1.00 71.12 88 GLY A C 1
ATOM 644 O O . GLY A 1 88 ? -0.057 -15.442 -2.900 1.00 71.12 88 GLY A O 1
ATOM 645 N N . CYS A 1 89 ? -2.005 -15.499 -4.001 1.00 81.19 89 CYS A N 1
ATOM 646 C CA . CYS A 1 89 ? -2.619 -14.386 -3.259 1.00 81.19 89 CYS A CA 1
ATOM 647 C C . CYS A 1 89 ? -3.111 -14.790 -1.862 1.00 81.19 89 CYS A C 1
ATOM 649 O O . CYS A 1 89 ? -3.484 -13.946 -1.055 1.00 81.19 89 CYS A O 1
ATOM 651 N N . ARG A 1 90 ? -3.190 -16.091 -1.555 1.00 82.00 90 ARG A N 1
ATOM 652 C CA . ARG A 1 90 ? -3.868 -16.557 -0.341 1.00 82.00 90 ARG A CA 1
ATOM 653 C C . ARG A 1 90 ? -3.032 -16.206 0.903 1.00 82.00 90 ARG A C 1
ATOM 655 O O . ARG A 1 90 ? -1.971 -16.807 1.083 1.00 82.00 90 ARG A O 1
ATOM 662 N N . PRO A 1 91 ? -3.498 -15.303 1.790 1.00 87.25 91 PRO A N 1
ATOM 663 C CA . PRO A 1 91 ? -2.733 -14.931 2.972 1.00 87.25 91 PRO A CA 1
ATOM 664 C C . PRO A 1 91 ? -2.536 -16.147 3.883 1.00 87.25 91 PRO A C 1
ATOM 666 O O . PRO A 1 91 ? -3.496 -16.804 4.300 1.00 87.25 91 PRO A O 1
ATOM 669 N N . GLY A 1 92 ? -1.277 -16.450 4.194 1.00 89.25 92 GLY A N 1
ATOM 670 C CA . GLY A 1 92 ? -0.898 -17.467 5.172 1.00 89.25 92 GLY A CA 1
ATOM 671 C C . GLY A 1 92 ? -0.888 -16.929 6.606 1.00 89.25 92 GLY A C 1
ATOM 672 O O . GLY A 1 92 ? -1.110 -15.745 6.852 1.00 89.25 92 GLY A O 1
ATOM 673 N N . GLY A 1 93 ? -0.606 -17.809 7.570 1.00 94.19 93 GLY A N 1
ATOM 674 C CA . GLY A 1 93 ? -0.244 -17.412 8.935 1.00 94.19 93 GLY A CA 1
ATOM 675 C C . GLY A 1 93 ? -1.258 -16.501 9.640 1.00 94.19 93 GLY A C 1
ATOM 676 O O . GLY A 1 93 ? -2.447 -16.823 9.722 1.00 94.19 93 GLY A O 1
ATOM 677 N N . ALA A 1 94 ? -0.758 -15.399 10.204 1.00 96.50 94 ALA A N 1
ATOM 678 C CA . ALA A 1 94 ? -1.549 -14.433 10.962 1.00 96.50 94 ALA A CA 1
ATOM 679 C C . ALA A 1 94 ? -2.486 -13.611 10.067 1.00 96.50 94 ALA A C 1
ATOM 681 O O . ALA A 1 94 ? -3.679 -13.548 10.364 1.00 96.50 94 ALA A O 1
ATOM 682 N N . ALA A 1 95 ? -1.993 -13.107 8.930 1.00 96.12 95 ALA A N 1
ATOM 683 C CA . ALA A 1 95 ? -2.806 -12.430 7.918 1.00 96.12 95 ALA A CA 1
ATOM 684 C C . ALA A 1 95 ? -4.015 -13.276 7.496 1.00 96.12 95 ALA A C 1
ATOM 686 O O . ALA A 1 95 ? -5.147 -12.800 7.475 1.00 96.12 95 ALA A O 1
ATOM 687 N N . GLY A 1 96 ? -3.801 -14.571 7.242 1.00 95.31 96 GLY A N 1
ATOM 688 C CA . GLY A 1 96 ? -4.872 -15.477 6.839 1.00 95.31 96 GLY A CA 1
ATOM 689 C C . GLY A 1 96 ? -5.958 -15.653 7.899 1.00 95.31 96 GLY A C 1
ATOM 690 O O . GLY A 1 96 ? -7.128 -15.796 7.547 1.00 95.31 96 GLY A O 1
ATOM 691 N N . ARG A 1 97 ? -5.591 -15.656 9.188 1.00 96.94 97 ARG A N 1
ATOM 692 C CA . ARG A 1 97 ? -6.562 -15.700 10.294 1.00 96.94 97 ARG A CA 1
ATOM 693 C C . ARG A 1 97 ? -7.340 -14.394 10.379 1.00 96.94 97 ARG A C 1
ATOM 695 O O . ARG A 1 97 ? -8.554 -14.434 10.250 1.00 96.94 97 ARG A O 1
ATOM 702 N N . ALA A 1 98 ? -6.644 -13.263 10.449 1.00 97.75 98 ALA A N 1
ATOM 703 C CA . ALA A 1 98 ? -7.261 -11.945 10.558 1.00 97.75 98 ALA A CA 1
ATOM 704 C C . ALA A 1 98 ? -8.231 -11.640 9.406 1.00 97.75 98 ALA A C 1
ATOM 706 O O . ALA A 1 98 ? -9.339 -11.161 9.629 1.00 97.75 98 ALA A O 1
ATOM 707 N N . VAL A 1 99 ? -7.864 -12.004 8.174 1.00 96.75 99 VAL A N 1
ATOM 708 C CA . VAL A 1 99 ? -8.753 -11.877 7.015 1.00 96.75 99 VAL A CA 1
ATOM 709 C C . VAL A 1 99 ? -10.025 -12.716 7.175 1.00 96.75 99 VAL A C 1
ATOM 711 O O . VAL A 1 99 ? -11.112 -12.216 6.892 1.00 96.75 99 VAL A O 1
ATOM 714 N N . ARG A 1 100 ? -9.919 -13.976 7.625 1.00 95.75 100 ARG A N 1
ATOM 715 C CA . ARG A 1 100 ? -11.096 -14.837 7.852 1.00 95.75 100 ARG A CA 1
ATOM 716 C C . ARG A 1 100 ? -11.970 -14.311 8.986 1.00 95.75 100 ARG A C 1
ATOM 718 O O . ARG A 1 100 ? -13.189 -14.298 8.836 1.00 95.75 100 ARG A O 1
ATOM 725 N N . ASP A 1 101 ? -11.345 -13.862 10.068 1.00 97.69 101 ASP A N 1
ATOM 726 C CA . ASP A 1 101 ? -12.027 -13.328 11.245 1.00 97.69 101 ASP A CA 1
ATOM 727 C C . ASP A 1 101 ? -12.789 -12.039 10.896 1.00 97.69 101 ASP A C 1
ATOM 729 O O . ASP A 1 101 ? -13.933 -11.863 11.311 1.00 97.69 101 ASP A O 1
ATOM 733 N N . PHE A 1 102 ? -12.200 -11.164 10.070 1.00 97.81 102 PHE A N 1
ATOM 734 C CA . PHE A 1 102 ? -12.846 -9.923 9.644 1.00 97.81 102 PHE A CA 1
ATOM 735 C C . PHE A 1 102 ? -13.925 -10.134 8.574 1.00 97.81 102 PHE A C 1
ATOM 737 O O . PHE A 1 102 ? -15.026 -9.589 8.694 1.00 97.81 102 PHE A O 1
ATOM 744 N N . ALA A 1 103 ? -13.602 -10.862 7.499 1.00 96.56 103 ALA A N 1
ATOM 745 C CA . ALA A 1 103 ? -14.468 -10.984 6.325 1.00 96.56 103 ALA A CA 1
ATOM 746 C C . ALA A 1 103 ? -15.659 -11.926 6.568 1.00 96.56 103 ALA A C 1
ATOM 748 O O . ALA A 1 103 ? -16.718 -11.741 5.966 1.00 96.56 103 ALA A O 1
ATOM 749 N N . GLY A 1 104 ? -15.497 -12.908 7.462 1.00 95.06 104 GLY A N 1
ATOM 750 C CA . GLY A 1 104 ? -16.511 -13.909 7.770 1.00 95.06 104 GLY A CA 1
ATOM 751 C C . GLY A 1 104 ? -16.771 -14.898 6.628 1.00 95.06 104 GLY A C 1
ATOM 752 O O . GLY A 1 104 ? -16.118 -14.897 5.581 1.00 95.06 104 GLY A O 1
ATOM 753 N N . SER A 1 105 ? -17.751 -15.780 6.833 1.00 91.69 105 SER A N 1
ATOM 754 C CA . SER A 1 105 ? -18.192 -16.727 5.806 1.00 91.69 105 SER A CA 1
ATOM 755 C C . SER A 1 105 ? -18.832 -15.987 4.629 1.00 91.69 105 SER A C 1
ATOM 757 O O . SER A 1 105 ? -19.809 -15.265 4.818 1.00 91.69 105 SER A O 1
ATOM 759 N N . GLY A 1 106 ? -18.307 -16.184 3.418 1.00 86.81 106 GLY A N 1
ATOM 760 C CA . GLY A 1 106 ? -18.805 -15.515 2.209 1.00 86.81 106 GLY A CA 1
ATOM 761 C C . GLY A 1 106 ? -18.257 -14.100 1.994 1.00 86.81 106 GLY A C 1
ATOM 762 O O . GLY A 1 106 ? -18.692 -13.415 1.071 1.00 86.81 106 GLY A O 1
ATOM 763 N N . GLY A 1 107 ? -17.307 -13.657 2.822 1.00 94.44 107 GLY A N 1
ATOM 764 C CA . GLY A 1 107 ? -16.518 -12.465 2.541 1.00 94.44 107 GLY A CA 1
ATOM 765 C C . GLY A 1 107 ? -15.535 -12.676 1.383 1.00 94.44 107 GLY A C 1
ATOM 766 O O . GLY A 1 107 ? -15.254 -13.800 0.970 1.00 94.44 107 GLY A O 1
ATOM 767 N N . SER A 1 108 ? -14.995 -11.575 0.870 1.00 95.62 108 SER A N 1
ATOM 768 C CA . SER A 1 108 ? -14.021 -11.560 -0.226 1.00 95.62 108 SER A CA 1
ATOM 769 C C . SER A 1 108 ? -12.689 -10.976 0.231 1.00 95.62 108 SER A C 1
ATOM 771 O O . SER A 1 108 ? -12.619 -10.185 1.175 1.00 95.62 108 SER A O 1
ATOM 773 N N . VAL A 1 109 ? -11.614 -11.393 -0.436 1.00 96.31 109 VAL A N 1
ATOM 774 C CA . VAL A 1 109 ? -10.244 -11.000 -0.103 1.00 96.31 109 VAL A CA 1
ATOM 775 C C . VAL A 1 109 ? -9.540 -10.556 -1.368 1.00 96.31 109 VAL A C 1
ATOM 777 O O . VAL A 1 109 ? -9.558 -11.261 -2.381 1.00 96.31 109 VAL A O 1
ATOM 780 N N . PHE A 1 110 ? -8.893 -9.402 -1.287 1.00 96.50 110 PHE A N 1
ATOM 781 C CA . PHE A 1 110 ? -8.100 -8.850 -2.372 1.00 96.50 110 PHE A CA 1
ATOM 782 C C . PHE A 1 110 ? -6.691 -8.564 -1.877 1.00 96.50 110 PHE A C 1
ATOM 784 O O . PHE A 1 110 ? -6.516 -8.088 -0.761 1.00 96.50 110 PHE A O 1
ATOM 791 N N . GLU A 1 111 ? -5.691 -8.801 -2.709 1.00 95.50 111 GLU A N 1
ATOM 792 C CA . GLU A 1 111 ? -4.335 -8.321 -2.470 1.00 95.50 111 GLU A CA 1
ATOM 793 C C . GLU A 1 111 ? -4.159 -6.945 -3.102 1.00 95.50 111 GLU A C 1
ATOM 795 O O . GLU A 1 111 ? -4.602 -6.686 -4.224 1.00 95.50 111 GLU A O 1
ATOM 800 N N . ARG A 1 112 ? -3.476 -6.062 -2.383 1.00 95.00 112 ARG A N 1
ATOM 801 C CA . ARG A 1 112 ? -3.063 -4.747 -2.851 1.00 95.00 112 ARG A CA 1
ATOM 802 C C . ARG A 1 112 ? -1.601 -4.531 -2.500 1.00 95.00 112 ARG A C 1
ATOM 804 O O . ARG A 1 112 ? -1.180 -4.794 -1.380 1.00 95.00 112 ARG A O 1
ATOM 811 N N . SER A 1 113 ? -0.846 -3.976 -3.437 1.00 95.12 113 SER A N 1
ATOM 812 C CA . SER A 1 113 ? 0.483 -3.454 -3.133 1.00 95.12 113 SER A CA 1
ATOM 813 C C . SER A 1 113 ? 0.408 -1.971 -2.805 1.00 95.12 113 SER A C 1
ATOM 815 O O . SER A 1 113 ? -0.360 -1.223 -3.411 1.00 95.12 113 SER A O 1
ATOM 817 N N . VAL A 1 114 ? 1.241 -1.545 -1.865 1.00 97.50 114 VAL A N 1
ATOM 818 C CA . VAL A 1 114 ? 1.594 -0.141 -1.681 1.00 97.50 114 VAL A CA 1
ATOM 819 C C . VAL A 1 114 ? 3.077 0.026 -1.965 1.00 97.50 114 VAL A C 1
ATOM 821 O O . VAL A 1 114 ? 3.890 -0.803 -1.558 1.00 97.50 114 VAL A O 1
ATOM 824 N N . LEU A 1 115 ? 3.430 1.078 -2.699 1.00 98.31 115 LEU A N 1
ATOM 825 C CA . LEU A 1 115 ? 4.829 1.393 -2.959 1.00 98.31 115 LEU A CA 1
ATOM 826 C C . LEU A 1 115 ? 5.369 2.185 -1.775 1.00 98.31 115 LEU A C 1
ATOM 828 O O . LEU A 1 115 ? 4.843 3.247 -1.453 1.00 98.31 115 LEU A O 1
ATOM 832 N N . VAL A 1 116 ? 6.426 1.683 -1.156 1.00 98.38 116 VAL A N 1
ATOM 833 C CA . VAL A 1 116 ? 7.083 2.309 -0.014 1.00 98.38 116 VAL A CA 1
ATOM 834 C C . VAL A 1 116 ? 8.477 2.752 -0.424 1.00 98.38 116 VAL A C 1
ATOM 836 O O . VAL A 1 116 ? 9.243 1.973 -0.989 1.00 98.38 116 VAL A O 1
ATOM 839 N N . LYS A 1 117 ? 8.808 4.005 -0.113 1.00 98.25 117 LYS A N 1
ATOM 840 C CA . LYS A 1 117 ? 10.187 4.478 -0.020 1.00 98.25 117 LYS A CA 1
ATOM 841 C C . LYS A 1 117 ? 10.577 4.528 1.442 1.00 98.25 117 LYS A C 1
ATOM 843 O O . LYS A 1 117 ? 10.024 5.328 2.194 1.00 98.25 117 LYS A O 1
ATOM 848 N N . HIS A 1 118 ? 11.523 3.683 1.817 1.00 97.88 118 HIS A N 1
ATOM 849 C CA . HIS A 1 118 ? 12.068 3.655 3.165 1.00 97.88 118 HIS A CA 1
ATOM 850 C C . HIS A 1 118 ? 12.949 4.877 3.420 1.00 97.88 118 HIS A C 1
ATOM 852 O O . HIS A 1 118 ? 13.514 5.445 2.480 1.00 97.88 118 HIS A O 1
ATOM 858 N N . HIS A 1 119 ? 13.154 5.233 4.687 1.00 95.12 119 HIS A N 1
ATOM 859 C CA . HIS A 1 119 ? 14.088 6.295 5.086 1.00 95.12 119 HIS A CA 1
ATOM 860 C C . HIS A 1 119 ? 15.496 6.128 4.477 1.00 95.12 119 HIS A C 1
ATOM 862 O O . HIS A 1 119 ? 16.157 7.107 4.133 1.00 95.12 119 HIS A O 1
ATOM 868 N N . SER A 1 120 ? 15.940 4.881 4.278 1.00 95.75 120 SER A N 1
ATOM 869 C CA . SER A 1 120 ? 17.216 4.542 3.629 1.00 95.75 120 SER A CA 1
ATOM 870 C C . SER A 1 120 ? 17.286 4.892 2.136 1.00 95.75 120 SER A C 1
ATOM 872 O O . SER A 1 120 ? 18.344 4.764 1.526 1.00 95.75 120 SER A O 1
ATOM 874 N N . GLY A 1 121 ? 16.165 5.285 1.526 1.00 96.06 121 GLY A N 1
ATOM 875 C CA . GLY A 1 121 ? 16.015 5.502 0.089 1.00 96.06 121 GLY A CA 1
ATOM 876 C C . GLY A 1 121 ? 15.676 4.237 -0.704 1.00 96.06 121 GLY A C 1
ATOM 877 O O . GLY A 1 121 ? 15.417 4.331 -1.899 1.00 96.06 121 GLY A O 1
ATOM 878 N N . SER A 1 122 ? 15.653 3.062 -0.067 1.00 97.25 122 SER A N 1
ATOM 879 C CA . SER A 1 122 ? 15.251 1.820 -0.740 1.00 97.25 122 SER A CA 1
ATOM 880 C C . SER A 1 122 ? 13.751 1.795 -1.054 1.00 97.25 122 SER A C 1
ATOM 882 O O . SER A 1 122 ? 12.939 2.327 -0.296 1.00 97.25 122 SER A O 1
ATOM 884 N N . LEU A 1 123 ? 13.391 1.168 -2.178 1.00 97.94 123 LEU A N 1
ATOM 885 C CA . LEU A 1 123 ? 12.003 0.991 -2.603 1.00 97.94 123 LEU A CA 1
ATOM 886 C C . LEU A 1 123 ? 11.531 -0.445 -2.364 1.00 97.94 123 LEU A C 1
ATOM 888 O O . LEU A 1 123 ? 12.245 -1.404 -2.665 1.00 97.94 123 LEU A O 1
ATOM 892 N N . GLU A 1 124 ? 10.298 -0.588 -1.895 1.00 97.88 124 GLU A N 1
ATOM 893 C CA . GLU A 1 124 ? 9.646 -1.873 -1.651 1.00 97.88 124 GLU A CA 1
ATOM 894 C C . GLU A 1 124 ? 8.171 -1.823 -2.054 1.00 97.88 124 GLU A C 1
ATOM 896 O O . GLU A 1 124 ? 7.482 -0.833 -1.808 1.00 97.88 124 GLU A O 1
ATOM 901 N N . LEU A 1 125 ? 7.665 -2.905 -2.647 1.00 97.56 125 LEU A N 1
ATOM 902 C CA . LEU A 1 125 ? 6.229 -3.151 -2.716 1.00 97.56 125 LEU A CA 1
ATOM 903 C C . LEU A 1 125 ? 5.811 -3.947 -1.482 1.00 97.56 125 LEU A C 1
ATOM 905 O O . LEU A 1 125 ? 6.129 -5.130 -1.345 1.00 97.56 125 LEU A O 1
ATOM 909 N N . VAL A 1 126 ? 5.101 -3.284 -0.575 1.00 97.62 126 VAL A N 1
ATOM 910 C CA . VAL A 1 126 ? 4.524 -3.930 0.606 1.00 97.62 126 VAL A CA 1
ATOM 911 C C . VAL A 1 126 ? 3.146 -4.458 0.238 1.00 97.62 126 VAL A C 1
ATOM 913 O O . VAL A 1 126 ? 2.307 -3.727 -0.293 1.00 97.62 126 VAL A O 1
ATOM 916 N N . THR A 1 127 ? 2.918 -5.739 0.510 1.00 95.88 127 THR A N 1
ATOM 917 C CA . THR A 1 127 ? 1.632 -6.392 0.274 1.00 95.88 127 THR A CA 1
ATOM 918 C C . THR A 1 127 ? 0.712 -6.203 1.473 1.00 95.88 127 THR A C 1
ATOM 920 O O . THR A 1 127 ? 1.056 -6.567 2.594 1.00 95.88 127 THR A O 1
ATOM 923 N N . LEU A 1 128 ? -0.480 -5.676 1.211 1.00 97.38 128 LEU A N 1
ATOM 924 C CA . LEU A 1 128 ? -1.600 -5.599 2.139 1.00 97.38 128 LEU A CA 1
ATOM 925 C C . LEU A 1 128 ? -2.781 -6.382 1.562 1.00 97.38 128 LEU A C 1
ATOM 927 O O . LEU A 1 128 ? -2.911 -6.543 0.347 1.00 97.38 128 LEU A O 1
ATOM 931 N N . TYR A 1 129 ? -3.684 -6.817 2.429 1.00 97.75 129 TYR A N 1
ATOM 932 C CA . TYR A 1 129 ? -4.930 -7.459 2.036 1.00 97.75 129 TYR A CA 1
ATOM 933 C C . TYR A 1 129 ? -6.105 -6.533 2.326 1.00 97.75 129 TYR A C 1
ATOM 935 O O . TYR A 1 129 ? -6.172 -5.910 3.380 1.00 97.75 129 TYR A O 1
ATOM 943 N N . VAL A 1 130 ? -7.051 -6.451 1.399 1.00 97.88 130 VAL A N 1
ATOM 944 C CA . VAL A 1 130 ? -8.357 -5.833 1.620 1.00 97.88 130 VAL A CA 1
ATOM 945 C C . VAL A 1 130 ? -9.335 -6.963 1.917 1.00 97.88 130 VAL A C 1
ATOM 947 O O . VAL A 1 130 ? -9.728 -7.706 1.015 1.00 97.88 130 VAL A O 1
ATOM 950 N N . ALA A 1 131 ? -9.704 -7.109 3.186 1.00 97.62 131 ALA A N 1
ATOM 951 C CA . ALA A 1 131 ? -10.737 -8.037 3.623 1.00 97.62 131 ALA A CA 1
ATOM 952 C C . ALA A 1 131 ? -12.092 -7.328 3.543 1.00 97.62 131 ALA A C 1
ATOM 954 O O . ALA A 1 131 ? -12.239 -6.229 4.075 1.00 97.62 131 ALA A O 1
ATOM 955 N N . ARG A 1 132 ? -13.078 -7.927 2.870 1.00 97.69 132 ARG A N 1
ATOM 956 C CA . ARG A 1 132 ? -14.398 -7.325 2.657 1.00 97.69 132 ARG A CA 1
ATOM 957 C C . ARG A 1 132 ? -15.512 -8.279 3.071 1.00 97.69 132 ARG A C 1
ATOM 959 O O . ARG A 1 132 ? -15.585 -9.403 2.580 1.00 97.69 132 ARG A O 1
ATOM 966 N N . ARG A 1 133 ? -16.399 -7.806 3.942 1.00 97.31 133 ARG A N 1
ATOM 967 C CA . ARG A 1 133 ? -17.623 -8.506 4.352 1.00 97.31 133 ARG A CA 1
ATOM 968 C C . ARG A 1 133 ? -18.674 -8.479 3.242 1.00 97.31 133 ARG A C 1
ATOM 970 O O . ARG A 1 133 ? -18.599 -7.680 2.310 1.00 97.31 133 ARG A O 1
ATOM 977 N N . HIS A 1 134 ? -19.697 -9.320 3.376 1.00 95.25 134 HIS A N 1
ATOM 978 C CA . HIS A 1 134 ? -20.827 -9.365 2.442 1.00 95.25 134 HIS A CA 1
ATOM 979 C C . HIS A 1 134 ? -21.627 -8.046 2.387 1.00 95.25 134 HIS A C 1
ATOM 981 O O . HIS A 1 134 ? -22.208 -7.718 1.358 1.00 95.25 134 HIS A O 1
ATOM 987 N N . ASP A 1 135 ? -21.641 -7.263 3.470 1.00 94.62 135 ASP A N 1
ATOM 988 C CA . ASP A 1 135 ? -22.285 -5.939 3.518 1.00 94.62 135 ASP A CA 1
ATOM 989 C C . ASP A 1 135 ? -21.475 -4.827 2.814 1.00 94.62 135 ASP A C 1
ATOM 991 O O . ASP A 1 135 ? -21.916 -3.681 2.752 1.00 94.62 135 ASP A O 1
ATOM 995 N N . GLY A 1 136 ? -20.299 -5.154 2.263 1.00 93.94 136 GLY A N 1
ATOM 996 C CA . GLY A 1 136 ? -19.403 -4.215 1.589 1.00 93.94 136 GLY A CA 1
ATOM 997 C C . GLY A 1 136 ? -18.397 -3.524 2.512 1.00 93.94 136 GLY A C 1
ATOM 998 O O . GLY A 1 136 ? -17.456 -2.908 2.004 1.00 93.94 136 GLY A O 1
ATOM 999 N N . THR A 1 137 ? -18.528 -3.669 3.835 1.00 96.69 137 THR A N 1
ATOM 1000 C CA . THR A 1 137 ? -17.559 -3.157 4.812 1.00 96.69 137 THR A CA 1
ATOM 1001 C C . THR A 1 137 ? -16.191 -3.784 4.567 1.00 96.69 137 THR A C 1
ATOM 1003 O O . THR A 1 137 ? -16.077 -5.002 4.400 1.00 96.69 137 THR A O 1
ATOM 1006 N N . ALA A 1 138 ? -15.141 -2.963 4.539 1.00 97.88 138 ALA A N 1
ATOM 1007 C CA . ALA A 1 138 ? -13.794 -3.409 4.216 1.00 97.88 138 ALA A CA 1
ATOM 1008 C C . ALA A 1 138 ? -12.757 -2.887 5.211 1.00 97.88 138 ALA A C 1
ATOM 1010 O O . ALA A 1 138 ? -12.832 -1.739 5.641 1.00 97.88 138 ALA A O 1
ATOM 1011 N N . ALA A 1 139 ? -11.762 -3.717 5.507 1.00 98.25 139 ALA A N 1
ATOM 1012 C CA . ALA A 1 139 ? -10.601 -3.364 6.312 1.00 98.25 139 ALA A CA 1
ATOM 1013 C C . ALA A 1 139 ? -9.311 -3.750 5.591 1.00 98.25 139 ALA A C 1
ATOM 1015 O O . ALA A 1 139 ? -9.297 -4.642 4.735 1.00 98.25 139 ALA A O 1
ATOM 1016 N N . LEU A 1 140 ? -8.221 -3.077 5.955 1.00 98.25 140 LEU A N 1
ATOM 1017 C CA . LEU A 1 140 ? -6.886 -3.539 5.599 1.00 98.25 140 LEU A CA 1
ATOM 1018 C C . LEU A 1 140 ? -6.407 -4.586 6.592 1.00 98.25 140 LEU A C 1
ATOM 1020 O O . LEU A 1 140 ? -6.652 -4.458 7.786 1.00 98.25 140 LEU A O 1
ATOM 1024 N N . VAL A 1 141 ? -5.667 -5.569 6.097 1.00 98.44 141 VAL A N 1
ATOM 1025 C CA . VAL A 1 141 ? -4.929 -6.535 6.905 1.00 98.44 141 VAL A CA 1
ATOM 1026 C C . VAL A 1 141 ? -3.488 -6.579 6.413 1.00 98.44 141 VAL A C 1
ATOM 1028 O O . VAL A 1 141 ? -3.251 -6.682 5.208 1.00 98.44 141 VAL A O 1
ATOM 1031 N N . ASP A 1 142 ? -2.525 -6.475 7.322 1.00 97.75 142 ASP A N 1
ATOM 1032 C CA . ASP A 1 142 ? -1.103 -6.565 6.986 1.00 97.75 142 ASP A CA 1
ATOM 1033 C C . ASP A 1 142 ? -0.561 -8.007 7.050 1.00 97.75 142 ASP A C 1
ATOM 1035 O O . ASP A 1 142 ? -1.295 -8.961 7.327 1.00 97.75 142 ASP A O 1
ATOM 1039 N N . SER A 1 143 ? 0.732 -8.188 6.762 1.00 95.56 143 SER A N 1
ATOM 1040 C CA . SER A 1 143 ? 1.389 -9.502 6.810 1.00 95.56 143 SER A CA 1
ATOM 1041 C C . SER A 1 143 ? 1.408 -10.129 8.208 1.00 95.56 143 SER A C 1
ATOM 1043 O O . SER A 1 143 ? 1.406 -11.358 8.323 1.00 95.56 143 SER A O 1
ATOM 1045 N N . ASP A 1 144 ? 1.374 -9.303 9.254 1.00 96.94 144 ASP A N 1
ATOM 1046 C CA . ASP A 1 144 ? 1.441 -9.721 10.655 1.00 96.94 144 ASP A CA 1
ATOM 1047 C C . ASP A 1 144 ? 0.049 -10.029 11.231 1.00 96.94 144 ASP A C 1
ATOM 1049 O O . ASP A 1 144 ? -0.082 -10.495 12.364 1.00 96.94 144 ASP A O 1
ATOM 1053 N N . GLY A 1 145 ? -1.006 -9.843 10.430 1.00 97.50 145 GLY A N 1
ATOM 1054 C CA . GLY A 1 145 ? -2.390 -10.102 10.809 1.00 97.50 145 GLY A CA 1
ATOM 1055 C C . GLY A 1 145 ? -3.033 -8.982 11.616 1.00 97.50 145 GLY A C 1
ATOM 1056 O O . GLY A 1 145 ? -4.075 -9.204 12.234 1.00 97.50 145 GLY A O 1
ATOM 1057 N N . ARG A 1 146 ? -2.463 -7.777 11.618 1.00 98.12 146 ARG A N 1
ATOM 1058 C CA . ARG A 1 146 ? -3.147 -6.609 12.176 1.00 98.12 146 ARG A CA 1
ATOM 1059 C C . ARG A 1 146 ? -4.209 -6.122 11.206 1.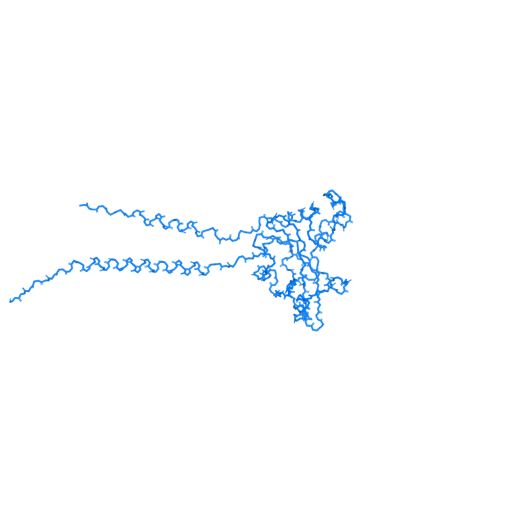00 98.12 146 ARG A C 1
ATOM 1061 O O . ARG A 1 146 ? -4.002 -6.130 9.996 1.00 98.12 146 ARG A O 1
ATOM 1068 N N . THR A 1 147 ? -5.346 -5.706 11.754 1.00 98.31 147 THR A N 1
ATOM 1069 C CA . THR A 1 147 ? -6.512 -5.247 10.990 1.00 98.31 147 THR A CA 1
ATOM 1070 C C . THR A 1 147 ? -6.736 -3.756 11.219 1.00 98.31 147 THR A C 1
ATOM 1072 O O . THR A 1 147 ? -6.663 -3.298 12.358 1.00 98.31 147 THR A O 1
ATOM 1075 N N . TYR A 1 148 ? -7.030 -3.018 10.148 1.00 98.25 148 TYR A N 1
ATOM 1076 C CA . TYR A 1 148 ? -7.230 -1.569 10.154 1.00 98.25 148 TYR A CA 1
ATOM 1077 C C . TYR A 1 148 ? -8.551 -1.220 9.470 1.00 98.25 148 TYR A C 1
ATOM 1079 O O . TYR A 1 148 ? -8.649 -1.156 8.238 1.00 98.25 148 TYR A O 1
ATOM 1087 N N . GLU A 1 149 ? -9.590 -1.023 10.276 1.00 97.69 149 GLU A N 1
ATOM 1088 C CA . GLU A 1 149 ? -10.948 -0.734 9.801 1.00 97.69 149 GLU A CA 1
ATOM 1089 C C . GLU A 1 149 ? -11.099 0.727 9.359 1.00 97.69 149 GLU A C 1
ATOM 1091 O O . GLU A 1 149 ? -11.904 1.035 8.483 1.00 97.69 149 GLU A O 1
ATOM 1096 N N . GLY A 1 150 ? -10.280 1.638 9.900 1.00 96.62 150 GLY A N 1
ATOM 1097 C CA . GLY A 1 150 ? -10.294 3.055 9.518 1.00 96.62 150 GLY A CA 1
ATOM 1098 C C . GLY A 1 150 ? -9.482 3.382 8.256 1.00 96.62 150 GLY A C 1
ATOM 1099 O O . GLY A 1 150 ? -9.189 4.551 7.997 1.00 96.62 150 GLY A O 1
ATOM 1100 N N . GLY A 1 151 ? -9.077 2.370 7.482 1.00 96.69 151 GLY A N 1
ATOM 1101 C CA . GLY A 1 151 ? -8.360 2.536 6.219 1.00 96.69 151 GLY A CA 1
ATOM 1102 C C . GLY A 1 151 ? -6.948 3.107 6.385 1.00 96.69 151 GLY A C 1
ATOM 1103 O O . GLY A 1 151 ? -6.203 2.715 7.280 1.00 96.69 151 GLY A O 1
ATOM 1104 N N . LEU A 1 152 ? -6.556 4.023 5.492 1.00 97.50 152 LEU A N 1
ATOM 1105 C CA . LEU A 1 152 ? -5.169 4.495 5.380 1.00 97.50 152 LEU A CA 1
ATOM 1106 C C . LEU A 1 152 ? -4.686 5.216 6.641 1.00 97.50 152 LEU A C 1
ATOM 1108 O O . LEU A 1 152 ? -3.553 5.019 7.067 1.00 97.50 152 LEU A O 1
ATOM 1112 N N . ASP A 1 153 ? -5.528 6.050 7.244 1.00 96.44 153 ASP A N 1
ATOM 1113 C CA . ASP A 1 153 ? -5.132 6.807 8.431 1.00 96.44 153 ASP A CA 1
ATOM 1114 C C . ASP A 1 153 ? -5.026 5.919 9.673 1.00 96.44 153 ASP A C 1
ATOM 1116 O O . ASP A 1 153 ? -4.190 6.168 10.537 1.00 96.44 153 ASP A O 1
ATOM 1120 N N . ASP A 1 154 ? -5.849 4.874 9.756 1.00 97.31 154 ASP A N 1
ATOM 1121 C CA . ASP A 1 154 ? -5.767 3.877 10.821 1.00 97.31 154 ASP A CA 1
ATOM 1122 C C . ASP A 1 154 ? -4.522 2.997 10.674 1.00 97.31 154 ASP A C 1
ATOM 1124 O O . ASP A 1 154 ? -3.758 2.847 11.627 1.00 97.31 154 ASP A O 1
ATOM 1128 N N . PHE A 1 155 ? -4.242 2.540 9.449 1.00 97.88 155 PHE A N 1
ATOM 1129 C CA . PHE A 1 155 ? -2.992 1.862 9.113 1.00 97.88 155 PHE A CA 1
ATOM 1130 C C . PHE A 1 155 ? -1.783 2.697 9.539 1.00 97.88 155 PHE A C 1
ATOM 1132 O O . PHE A 1 155 ? -0.951 2.235 10.314 1.00 97.88 155 PHE A O 1
ATOM 1139 N N . ARG A 1 156 ? -1.709 3.965 9.123 1.00 96.75 156 ARG A N 1
ATOM 1140 C CA . ARG A 1 156 ? -0.584 4.856 9.457 1.00 96.75 156 ARG A CA 1
ATOM 1141 C C . ARG A 1 156 ? -0.424 5.113 10.955 1.00 96.75 156 ARG A C 1
ATOM 1143 O O . ARG A 1 156 ? 0.682 5.397 11.388 1.00 96.75 156 ARG A O 1
ATOM 1150 N N . ARG A 1 157 ? -1.486 5.045 11.755 1.00 95.50 157 ARG A N 1
ATOM 1151 C CA . ARG A 1 157 ? -1.385 5.243 13.211 1.00 95.50 157 ARG A CA 1
ATOM 1152 C C . ARG A 1 157 ? -0.889 4.018 13.962 1.00 95.50 157 ARG A C 1
ATOM 1154 O O . ARG A 1 157 ? -0.290 4.174 15.019 1.00 95.50 157 ARG A O 1
ATOM 1161 N N . HIS A 1 158 ? -1.188 2.823 13.460 1.00 96.06 158 HIS A N 1
ATOM 1162 C CA . HIS A 1 158 ? -1.110 1.607 14.272 1.00 96.06 158 HIS A CA 1
ATOM 1163 C C . HIS A 1 158 ? -0.267 0.487 13.651 1.00 96.06 158 HIS A C 1
ATOM 1165 O O . HIS A 1 158 ? -0.122 -0.570 14.265 1.00 96.06 158 HIS A O 1
ATOM 1171 N N . ASN A 1 159 ? 0.270 0.669 12.441 1.00 96.06 159 ASN A N 1
ATOM 1172 C CA . ASN A 1 159 ? 1.169 -0.314 11.840 1.00 96.06 159 ASN A CA 1
ATOM 1173 C C . ASN A 1 159 ? 2.555 -0.301 12.490 1.00 96.06 159 ASN A C 1
ATOM 1175 O O . ASN A 1 159 ? 3.062 0.753 12.855 1.00 96.06 159 ASN A O 1
ATOM 1179 N N . GLU A 1 160 ? 3.167 -1.476 12.598 1.00 95.62 160 GLU A N 1
ATOM 1180 C CA . GLU A 1 160 ? 4.549 -1.642 13.075 1.00 95.62 160 GLU A CA 1
ATOM 1181 C C . GLU A 1 160 ? 5.525 -1.921 11.920 1.00 95.62 160 GLU A C 1
ATOM 1183 O O . GLU A 1 160 ? 6.714 -2.128 12.143 1.00 95.62 160 GLU A O 1
ATOM 1188 N N . LEU A 1 161 ? 5.022 -1.916 10.681 1.00 95.94 161 LEU A N 1
ATOM 1189 C CA . LEU A 1 161 ? 5.795 -2.225 9.481 1.00 95.94 161 LEU A CA 1
ATOM 1190 C C . LEU A 1 161 ? 6.657 -1.053 9.018 1.00 95.94 161 LEU A C 1
ATOM 1192 O O . LEU A 1 161 ? 7.723 -1.266 8.447 1.00 95.94 161 LEU A O 1
ATOM 1196 N N . LEU A 1 162 ? 6.162 0.169 9.209 1.00 96.69 162 LEU A N 1
ATOM 1197 C CA . LEU A 1 162 ? 6.730 1.382 8.641 1.00 96.69 162 LEU A CA 1
ATOM 1198 C C . LEU A 1 162 ? 7.042 2.396 9.735 1.00 96.69 162 LEU A C 1
ATOM 1200 O O . LEU A 1 162 ? 6.326 2.523 10.729 1.00 96.69 162 LEU A O 1
ATOM 1204 N N . GLY A 1 163 ? 8.115 3.145 9.521 1.00 94.62 163 GLY A N 1
ATOM 1205 C CA . GLY A 1 163 ? 8.502 4.284 10.331 1.00 94.62 163 GLY A CA 1
ATOM 1206 C C . GLY A 1 163 ? 7.841 5.592 9.880 1.00 94.62 163 GLY A C 1
ATOM 1207 O O . GLY A 1 163 ? 7.228 5.678 8.811 1.00 94.62 163 GLY A O 1
ATOM 1208 N N . PRO A 1 164 ? 7.983 6.661 10.683 1.00 93.56 164 PRO A N 1
ATOM 1209 C CA . PRO A 1 164 ? 7.432 7.973 10.350 1.00 93.56 164 PRO A CA 1
ATOM 1210 C C . PRO A 1 164 ? 8.111 8.640 9.148 1.00 93.56 164 PRO A C 1
ATOM 1212 O O . PRO A 1 164 ? 7.486 9.464 8.478 1.00 93.56 164 PRO A O 1
ATOM 1215 N N . ASP A 1 165 ? 9.356 8.265 8.856 1.00 94.06 165 ASP A N 1
ATOM 1216 C CA . ASP A 1 165 ? 10.142 8.813 7.748 1.00 94.06 165 ASP A CA 1
ATOM 1217 C C . ASP A 1 165 ? 9.971 8.039 6.431 1.00 94.06 165 ASP A C 1
ATOM 1219 O O . ASP A 1 165 ? 10.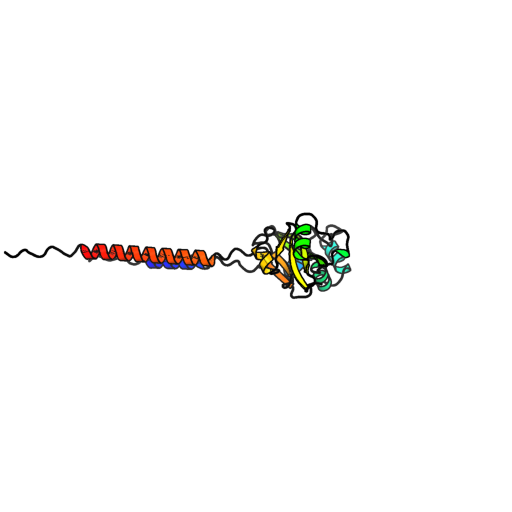466 8.484 5.393 1.00 94.06 165 ASP A O 1
ATOM 1223 N N . ASP A 1 166 ? 9.255 6.913 6.448 1.00 96.81 166 ASP A N 1
ATOM 1224 C CA . ASP A 1 166 ? 8.921 6.180 5.230 1.00 96.81 166 ASP A CA 1
ATOM 1225 C C . ASP A 1 166 ? 7.801 6.905 4.473 1.00 96.81 166 ASP A C 1
ATOM 1227 O O . ASP A 1 166 ? 6.954 7.577 5.068 1.00 96.81 166 ASP A O 1
ATOM 1231 N N . VAL A 1 167 ? 7.765 6.771 3.148 1.00 98.06 167 VAL A N 1
ATOM 1232 C CA . VAL A 1 167 ? 6.733 7.376 2.295 1.00 98.06 167 VAL A CA 1
ATOM 1233 C C . VAL A 1 167 ? 5.982 6.287 1.547 1.00 98.06 167 VAL A C 1
ATOM 1235 O O . VAL A 1 167 ? 6.575 5.529 0.785 1.00 98.06 167 VAL A O 1
ATOM 1238 N N . ILE A 1 168 ? 4.665 6.242 1.728 1.00 97.88 168 ILE A N 1
ATOM 1239 C CA . ILE A 1 168 ? 3.757 5.325 1.041 1.00 97.88 168 ILE A CA 1
ATOM 1240 C C . ILE A 1 168 ? 3.106 6.047 -0.137 1.00 97.88 168 ILE A C 1
ATOM 1242 O O . ILE A 1 168 ? 2.470 7.084 0.052 1.00 97.88 168 ILE A O 1
ATOM 1246 N N . LEU A 1 169 ? 3.174 5.450 -1.325 1.00 98.38 169 LEU A N 1
ATOM 1247 C CA . LEU A 1 169 ? 2.338 5.767 -2.477 1.00 98.38 169 LEU A CA 1
ATOM 1248 C C . LEU A 1 169 ? 1.192 4.756 -2.587 1.00 98.38 169 LEU A C 1
ATOM 1250 O O . LEU A 1 169 ? 1.406 3.551 -2.725 1.00 98.38 169 LEU A O 1
ATOM 1254 N N . THR A 1 170 ? -0.038 5.262 -2.498 1.00 98.06 170 THR A N 1
ATOM 1255 C CA . THR A 1 170 ? -1.266 4.454 -2.495 1.00 98.06 170 THR A CA 1
ATOM 1256 C C . THR A 1 170 ? -2.496 5.304 -2.838 1.00 98.06 170 THR A C 1
ATOM 1258 O O . THR A 1 170 ? -2.382 6.485 -3.172 1.00 98.06 170 THR A O 1
ATOM 1261 N N . LEU A 1 171 ? -3.692 4.723 -2.773 1.00 97.88 171 LEU A N 1
ATOM 1262 C CA . LEU A 1 171 ? -4.957 5.446 -2.877 1.00 97.88 171 LEU A CA 1
ATOM 1263 C C . LEU A 1 171 ? -5.347 6.055 -1.529 1.00 97.88 171 LEU A C 1
ATOM 1265 O O . LEU A 1 171 ? -5.202 5.418 -0.490 1.00 97.88 171 LEU A O 1
ATOM 1269 N N . ARG A 1 172 ? -5.930 7.260 -1.550 1.00 97.25 172 ARG A N 1
ATOM 1270 C CA . ARG A 1 172 ? -6.523 7.883 -0.353 1.00 97.25 172 ARG A CA 1
ATOM 1271 C C . ARG A 1 172 ? -7.566 6.964 0.285 1.00 97.25 172 ARG A C 1
ATOM 1273 O O . ARG A 1 172 ? -7.610 6.841 1.500 1.00 97.25 172 ARG A O 1
ATOM 1280 N N . ASP A 1 173 ? -8.385 6.339 -0.556 1.00 97.19 173 ASP A N 1
ATOM 1281 C CA . ASP A 1 173 ? -9.281 5.256 -0.166 1.00 97.19 173 ASP A CA 1
ATOM 1282 C C . ASP A 1 173 ? -8.609 3.911 -0.475 1.00 97.19 173 ASP A C 1
ATOM 1284 O O . ASP A 1 173 ? -8.779 3.312 -1.541 1.00 97.19 173 ASP A O 1
ATOM 1288 N N . ILE A 1 174 ? -7.764 3.478 0.457 1.00 97.25 174 ILE A N 1
ATOM 1289 C CA . ILE A 1 174 ? -6.932 2.281 0.327 1.00 97.25 174 ILE A CA 1
ATOM 1290 C C . ILE A 1 174 ? -7.723 0.965 0.448 1.00 97.25 174 ILE A C 1
ATOM 1292 O O . ILE A 1 174 ? -7.165 -0.090 0.154 1.00 97.25 174 ILE A O 1
ATOM 1296 N N . THR A 1 175 ? -9.011 0.985 0.803 1.00 97.44 175 THR A N 1
ATOM 1297 C CA . THR A 1 175 ? -9.882 -0.210 0.814 1.00 97.44 175 THR A CA 1
ATOM 1298 C C . THR A 1 175 ? -10.839 -0.257 -0.386 1.00 97.44 175 THR A C 1
ATOM 1300 O O . THR A 1 175 ? -11.563 -1.241 -0.575 1.00 97.44 175 THR A O 1
ATOM 1303 N N . SER A 1 176 ? -10.806 0.759 -1.260 1.00 96.31 176 SER A N 1
ATOM 1304 C CA . SER A 1 176 ? -11.521 0.773 -2.543 1.00 96.31 176 SER A CA 1
ATOM 1305 C C . SER A 1 176 ? -11.135 -0.425 -3.416 1.00 96.31 176 SER A C 1
ATOM 1307 O O . SER A 1 176 ? -9.953 -0.668 -3.660 1.00 96.31 176 SER A O 1
ATOM 1309 N N . VAL A 1 177 ? -12.132 -1.134 -3.954 1.00 93.88 177 VAL A N 1
ATOM 1310 C CA . VAL A 1 177 ? -11.977 -2.270 -4.883 1.00 93.88 177 VAL A CA 1
ATOM 1311 C C . VAL A 1 177 ? -12.826 -1.974 -6.126 1.00 93.88 177 VAL A C 1
ATOM 1313 O O . VAL A 1 177 ? -14.006 -1.660 -5.963 1.00 93.88 177 VAL A O 1
ATOM 1316 N N . PRO A 1 178 ? -12.262 -2.028 -7.351 1.00 88.69 178 PRO A N 1
ATOM 1317 C CA . PRO A 1 178 ? -10.925 -2.536 -7.688 1.00 88.69 178 PRO A CA 1
ATOM 1318 C C . PRO A 1 178 ? -9.768 -1.565 -7.391 1.00 88.69 178 PRO A C 1
ATOM 1320 O O . PRO A 1 178 ? -8.620 -1.913 -7.626 1.00 88.69 178 PRO A O 1
ATOM 1323 N N . GLY A 1 179 ? -10.023 -0.366 -6.855 1.00 82.12 179 GLY A N 1
ATOM 1324 C CA . GLY A 1 179 ? -8.972 0.622 -6.572 1.00 82.12 179 GLY A CA 1
ATOM 1325 C C . GLY A 1 179 ? -9.057 1.867 -7.437 1.00 82.12 179 GLY A C 1
ATOM 1326 O O . GLY A 1 179 ? -8.084 2.275 -8.060 1.00 82.12 179 GLY A O 1
ATOM 1327 N N . LYS A 1 180 ? -10.238 2.482 -7.479 1.00 88.44 180 LYS A N 1
ATOM 1328 C CA . LYS A 1 180 ? -10.411 3.810 -8.075 1.00 88.44 180 LYS A CA 1
ATOM 1329 C C . LYS A 1 180 ? -10.293 4.857 -6.976 1.00 88.44 180 LYS A C 1
ATOM 1331 O O . LYS A 1 180 ? -10.841 4.663 -5.892 1.00 88.44 180 LYS A O 1
ATOM 1336 N N . GLY A 1 181 ? -9.626 5.972 -7.260 1.00 92.25 181 GLY A N 1
ATOM 1337 C CA . GLY A 1 181 ? -9.570 7.093 -6.329 1.00 92.25 181 GLY A CA 1
ATOM 1338 C C . GLY A 1 181 ? -8.366 8.003 -6.525 1.00 92.25 181 GLY A C 1
ATOM 1339 O O . GLY A 1 181 ? -7.578 7.853 -7.455 1.00 92.25 181 GLY A O 1
ATOM 1340 N N . LYS A 1 182 ? -8.239 8.968 -5.614 1.00 96.25 182 LYS A N 1
ATOM 1341 C CA . LYS A 1 182 ? -7.111 9.900 -5.572 1.00 96.25 182 LYS A CA 1
ATOM 1342 C C . LYS A 1 182 ? -5.852 9.170 -5.105 1.00 96.25 182 LYS A C 1
ATOM 1344 O O . LYS A 1 182 ? -5.845 8.647 -3.993 1.00 96.25 182 LYS A O 1
ATOM 1349 N N . VAL A 1 183 ? -4.793 9.206 -5.908 1.00 97.38 183 VAL A N 1
ATOM 1350 C CA . VAL A 1 183 ? -3.452 8.754 -5.510 1.00 97.38 183 VAL A CA 1
ATOM 1351 C C . VAL A 1 183 ? -2.832 9.775 -4.555 1.00 97.38 183 VAL A C 1
ATOM 1353 O O . VAL A 1 183 ? -2.972 10.988 -4.740 1.00 97.38 183 VAL A O 1
ATOM 1356 N N . VAL A 1 184 ? -2.175 9.286 -3.509 1.00 97.06 184 VAL A N 1
ATOM 1357 C CA . VAL A 1 184 ? -1.522 10.093 -2.477 1.00 97.06 184 VAL A CA 1
ATOM 1358 C C . VAL A 1 184 ? -0.141 9.534 -2.153 1.00 97.06 184 VAL A C 1
ATOM 1360 O O . VAL A 1 184 ? 0.083 8.329 -2.244 1.00 97.06 184 VAL A O 1
ATOM 1363 N N . ALA A 1 185 ? 0.763 10.430 -1.756 1.00 97.31 185 ALA A N 1
ATOM 1364 C CA . ALA A 1 185 ? 2.008 10.097 -1.079 1.00 97.31 185 ALA A CA 1
ATOM 1365 C C . ALA A 1 185 ? 1.909 10.603 0.363 1.00 97.31 185 ALA A C 1
ATOM 1367 O O . ALA A 1 185 ? 1.662 11.790 0.586 1.00 97.31 185 ALA A O 1
ATOM 1368 N N . VAL A 1 186 ? 2.022 9.702 1.334 1.00 96.25 186 VAL A N 1
ATOM 1369 C CA . VAL A 1 186 ? 1.838 9.994 2.764 1.00 96.25 186 VAL A CA 1
ATOM 1370 C C . VAL A 1 186 ? 2.946 9.343 3.584 1.00 96.25 186 VAL A C 1
ATOM 1372 O O . VAL A 1 186 ? 3.563 8.388 3.130 1.00 96.25 186 VAL A O 1
ATOM 1375 N N . SER A 1 187 ? 3.201 9.850 4.790 1.00 95.62 187 SER A N 1
ATOM 1376 C CA . SER A 1 187 ? 4.146 9.209 5.714 1.00 95.62 187 SER A CA 1
ATOM 1377 C C . SER A 1 187 ? 3.651 7.815 6.130 1.00 95.62 187 SER A C 1
ATOM 1379 O O . SER A 1 187 ? 2.441 7.624 6.304 1.00 95.62 187 SER A O 1
ATOM 1381 N N . GLY A 1 188 ? 4.588 6.878 6.291 1.00 95.00 188 GLY A N 1
ATOM 1382 C CA . GLY A 1 188 ? 4.369 5.482 6.661 1.00 95.00 188 GLY A CA 1
ATOM 1383 C C . GLY A 1 188 ? 3.726 5.301 8.026 1.00 95.00 188 GLY A C 1
ATOM 1384 O O . GLY A 1 188 ? 2.832 4.467 8.190 1.00 95.00 188 GLY A O 1
ATOM 1385 N N . HIS A 1 189 ? 4.120 6.150 8.972 1.00 94.75 189 HIS A N 1
ATOM 1386 C CA . HIS A 1 189 ? 3.609 6.128 10.329 1.00 94.75 189 HIS A CA 1
ATOM 1387 C C . HIS A 1 189 ? 3.371 7.541 10.858 1.00 94.75 189 HIS A C 1
ATOM 1389 O O . HIS A 1 189 ? 4.241 8.408 10.816 1.00 94.75 189 HIS A O 1
ATOM 1395 N N . THR A 1 190 ? 2.188 7.812 11.394 1.00 90.25 190 THR A N 1
ATOM 1396 C CA . THR A 1 190 ? 1.948 9.087 12.074 1.00 90.25 190 THR A CA 1
ATOM 1397 C C . THR A 1 190 ? 2.546 9.021 13.469 1.00 90.25 190 THR A C 1
ATOM 1399 O O . THR A 1 190 ? 2.158 8.165 14.259 1.00 90.25 190 THR A O 1
ATOM 1402 N N . THR A 1 191 ? 3.451 9.937 13.810 1.00 73.19 191 THR A N 1
ATOM 1403 C CA . THR A 1 191 ? 3.913 10.061 15.196 1.00 73.19 191 THR A CA 1
ATOM 1404 C C . THR A 1 191 ? 2.720 10.335 16.115 1.00 73.19 191 THR A C 1
ATOM 1406 O O . THR A 1 191 ? 1.905 11.195 15.764 1.00 73.19 191 THR A O 1
ATOM 1409 N N . PRO A 1 192 ? 2.618 9.666 17.279 1.00 64.50 192 PRO A N 1
ATOM 1410 C CA . PRO A 1 192 ? 1.556 9.924 18.241 1.00 64.50 192 PRO A CA 1
ATOM 1411 C C . PRO A 1 192 ? 1.471 11.415 18.547 1.00 64.50 192 PRO A C 1
ATOM 1413 O O . PRO A 1 192 ? 2.497 12.058 18.785 1.00 64.50 192 PRO A O 1
ATOM 1416 N N . ASP A 1 193 ? 0.257 11.954 18.538 1.00 58.09 193 ASP A N 1
ATOM 1417 C CA . ASP A 1 193 ? 0.014 13.360 18.823 1.00 58.09 193 ASP A CA 1
ATOM 1418 C C . ASP A 1 193 ? 0.392 13.636 20.290 1.00 58.09 193 ASP A C 1
ATOM 1420 O O . ASP A 1 193 ? -0.361 13.357 21.224 1.00 58.09 193 ASP A O 1
ATOM 1424 N N . ARG A 1 194 ? 1.621 14.114 20.530 1.00 53.41 194 ARG A N 1
ATOM 1425 C CA . ARG A 1 194 ? 2.129 14.425 21.883 1.00 53.41 194 ARG A CA 1
ATOM 1426 C C . ARG A 1 194 ? 1.490 15.695 22.466 1.00 53.41 194 ARG A C 1
ATOM 1428 O O . ARG A 1 194 ? 1.823 16.083 23.589 1.00 53.41 194 ARG A O 1
ATOM 1435 N N . GLY A 1 195 ? 0.571 16.326 21.731 1.00 52.28 195 GLY A N 1
ATOM 1436 C CA . GLY A 1 195 ? -0.129 17.557 22.095 1.00 52.28 195 GLY A CA 1
ATOM 1437 C C . GLY A 1 195 ? -0.728 17.578 23.509 1.00 52.28 195 GLY A C 1
ATOM 1438 O O . GLY A 1 195 ? -0.455 18.531 24.242 1.00 52.28 195 GLY A O 1
ATOM 1439 N N . PRO A 1 196 ? -1.464 16.546 23.976 1.00 54.25 196 PRO A N 1
ATOM 1440 C CA . PRO A 1 196 ? -2.111 16.604 25.290 1.00 54.25 196 PRO A CA 1
ATOM 1441 C C . PRO A 1 196 ? -1.110 16.642 26.457 1.00 54.25 196 PRO A C 1
ATOM 1443 O O . PRO A 1 196 ? -1.298 17.379 27.426 1.00 54.25 196 PRO A O 1
ATOM 1446 N N . TRP A 1 197 ? -0.009 15.892 26.353 1.00 56.84 197 TRP A N 1
ATOM 1447 C CA . TRP A 1 197 ? 1.014 15.806 27.402 1.00 56.84 197 TRP A CA 1
ATOM 1448 C C . TRP A 1 197 ? 1.882 17.068 27.491 1.00 56.84 197 TRP A C 1
ATOM 1450 O O . TRP A 1 197 ? 2.276 17.489 28.584 1.00 56.84 197 TRP A O 1
ATOM 1460 N N . LEU A 1 198 ? 2.150 17.717 26.356 1.00 53.00 198 LEU A N 1
ATOM 1461 C CA . LEU A 1 198 ? 2.908 18.969 26.325 1.00 53.00 198 LEU A CA 1
ATOM 1462 C C . LEU A 1 198 ? 2.094 20.145 26.889 1.00 53.00 198 LEU A C 1
ATOM 1464 O O . LEU A 1 198 ? 2.634 20.954 27.642 1.00 53.00 198 LEU A O 1
ATOM 1468 N N . ILE A 1 199 ? 0.781 20.190 26.635 1.00 53.81 199 ILE A N 1
ATOM 1469 C CA . ILE A 1 199 ? -0.112 21.198 27.232 1.00 53.81 199 ILE A CA 1
ATOM 1470 C C . ILE A 1 199 ? -0.240 20.981 28.749 1.00 53.81 199 ILE A C 1
ATOM 1472 O O . ILE A 1 199 ? -0.145 21.936 29.524 1.00 53.81 199 ILE A O 1
ATOM 1476 N N . GLY A 1 200 ? -0.382 19.725 29.190 1.00 54.47 200 GLY A N 1
ATOM 1477 C CA . GLY A 1 200 ? -0.456 19.385 30.615 1.00 54.47 200 GLY A CA 1
ATOM 1478 C C . GLY A 1 200 ? 0.804 19.768 31.400 1.00 54.47 200 GLY A C 1
ATOM 1479 O O . GLY A 1 200 ? 0.712 20.320 32.498 1.00 54.47 200 GLY A O 1
ATOM 1480 N N . SER A 1 201 ? 1.990 19.541 30.828 1.00 56.59 201 SER A N 1
ATOM 1481 C CA . SER A 1 201 ? 3.262 19.875 31.486 1.00 56.59 201 SER A CA 1
ATOM 1482 C C . SER A 1 201 ? 3.536 21.385 31.532 1.00 56.59 201 SER A C 1
ATOM 1484 O O . SER A 1 201 ? 3.972 21.890 32.568 1.00 56.59 201 SER A O 1
ATOM 1486 N N . ALA A 1 202 ? 3.196 22.135 30.477 1.00 58.44 202 ALA A N 1
ATOM 1487 C CA . ALA A 1 202 ? 3.300 23.596 30.473 1.00 58.44 202 ALA A CA 1
ATOM 1488 C C . ALA A 1 202 ? 2.377 24.250 31.520 1.00 58.44 202 ALA A C 1
ATOM 1490 O O . ALA A 1 202 ? 2.800 25.153 32.249 1.00 58.44 202 ALA A O 1
ATOM 1491 N N . GLY A 1 203 ? 1.141 23.753 31.652 1.00 60.56 203 GLY A N 1
ATOM 1492 C CA . GLY A 1 203 ? 0.205 24.198 32.687 1.00 60.56 203 GLY A CA 1
ATOM 1493 C C . GLY A 1 203 ? 0.732 23.945 34.103 1.00 60.56 203 GLY A C 1
ATOM 1494 O O . GLY A 1 203 ? 0.704 24.844 34.945 1.00 60.56 203 GLY A O 1
ATOM 1495 N N . ALA A 1 204 ? 1.291 22.758 34.358 1.00 64.31 204 ALA A N 1
ATOM 1496 C CA . ALA A 1 204 ? 1.858 22.411 35.660 1.00 64.31 204 ALA A CA 1
ATOM 1497 C C . ALA A 1 204 ? 3.046 23.311 36.049 1.00 64.31 204 ALA A C 1
ATOM 1499 O O . ALA A 1 204 ? 3.112 23.780 37.186 1.00 64.31 204 ALA A O 1
ATOM 1500 N N . VAL A 1 205 ? 3.951 23.612 35.109 1.00 69.56 205 VAL A N 1
ATOM 1501 C CA . VAL A 1 205 ? 5.102 24.503 35.349 1.00 69.56 205 VAL A CA 1
ATOM 1502 C C . VAL A 1 205 ? 4.653 25.937 35.644 1.00 69.56 205 VAL A C 1
ATOM 1504 O O . VAL A 1 205 ? 5.181 26.561 36.568 1.00 69.56 205 VAL A O 1
ATOM 1507 N N . LEU A 1 206 ?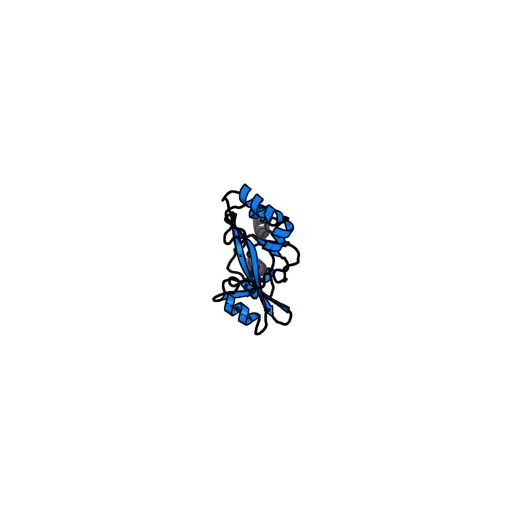 3.649 26.452 34.926 1.00 68.88 206 LEU A N 1
ATOM 1508 C CA . LEU A 1 206 ? 3.082 27.783 35.180 1.00 68.88 206 LEU A CA 1
ATOM 1509 C C . LEU A 1 206 ? 2.452 27.881 36.575 1.00 68.88 206 LEU A C 1
ATOM 1511 O O . LEU A 1 206 ? 2.707 28.846 37.300 1.00 68.88 206 LEU A O 1
ATOM 1515 N N . VAL A 1 207 ? 1.681 26.868 36.981 1.00 72.50 207 VAL A N 1
ATOM 1516 C CA . VAL A 1 207 ? 1.048 26.824 38.309 1.00 72.50 207 VAL A CA 1
ATOM 1517 C C . VAL A 1 207 ? 2.099 26.725 39.416 1.00 72.50 207 VAL A C 1
ATOM 1519 O O . VAL A 1 207 ? 2.024 27.471 40.397 1.00 72.50 207 VAL A O 1
ATOM 1522 N N . LEU A 1 208 ? 3.116 25.868 39.257 1.00 76.06 208 LEU A N 1
ATOM 1523 C CA . LEU A 1 208 ? 4.204 25.750 40.233 1.00 76.06 208 LEU A CA 1
ATOM 1524 C C . LEU A 1 208 ? 4.990 27.062 40.357 1.00 76.06 208 LEU A C 1
ATOM 1526 O O . LEU A 1 208 ? 5.263 27.520 41.470 1.00 76.06 208 LEU A O 1
ATOM 1530 N N . GLY A 1 209 ? 5.317 27.687 39.223 1.00 71.31 209 GLY A N 1
ATOM 1531 C CA . GLY A 1 209 ? 6.015 28.970 39.169 1.00 71.31 209 GLY A CA 1
ATOM 1532 C C . GLY A 1 209 ? 5.234 30.086 39.864 1.00 71.31 209 GLY A C 1
ATOM 1533 O O . GLY A 1 209 ? 5.792 30.805 40.697 1.00 71.31 209 GLY A O 1
ATOM 1534 N N . ALA A 1 210 ? 3.927 30.186 39.604 1.00 72.38 210 ALA A N 1
ATOM 1535 C CA . ALA A 1 210 ? 3.048 31.158 40.253 1.00 72.38 210 ALA A CA 1
ATOM 1536 C C . ALA A 1 210 ? 2.938 30.920 41.770 1.00 72.38 210 ALA A C 1
ATOM 1538 O O . ALA A 1 210 ? 3.026 31.865 42.560 1.00 72.38 210 ALA A O 1
ATOM 1539 N N . ALA A 1 211 ? 2.814 29.662 42.204 1.00 75.00 211 ALA A N 1
ATOM 1540 C CA . ALA A 1 211 ? 2.747 29.309 43.620 1.00 75.00 211 ALA A CA 1
ATOM 1541 C C . ALA A 1 211 ? 4.048 29.656 44.372 1.00 75.00 211 ALA A C 1
ATOM 1543 O O . ALA A 1 211 ? 4.004 30.204 45.479 1.00 75.00 211 ALA A O 1
ATOM 1544 N N . LEU A 1 212 ? 5.211 29.392 43.769 1.00 75.94 212 LEU A N 1
ATOM 1545 C CA . LEU A 1 212 ? 6.523 29.755 44.317 1.00 75.94 212 LEU A CA 1
ATOM 1546 C C . LEU A 1 212 ? 6.716 31.280 44.389 1.00 75.94 212 LEU A C 1
ATOM 1548 O O . LEU A 1 212 ? 7.195 31.797 45.406 1.00 75.94 212 LEU A O 1
ATOM 1552 N N . ALA A 1 213 ? 6.279 32.020 43.367 1.00 71.88 213 ALA A N 1
ATOM 1553 C CA . ALA A 1 213 ? 6.303 33.483 43.362 1.00 71.88 213 ALA A CA 1
ATOM 1554 C C . ALA A 1 213 ? 5.405 34.077 44.465 1.00 71.88 213 ALA A C 1
ATOM 1556 O O . ALA A 1 213 ? 5.841 34.918 45.251 1.00 71.88 213 ALA A O 1
ATOM 1557 N N . LEU A 1 214 ? 4.177 33.575 44.622 1.00 71.69 214 LEU A N 1
ATOM 1558 C CA . LEU A 1 214 ? 3.266 34.018 45.683 1.00 71.69 214 LEU A CA 1
ATOM 1559 C C . LEU A 1 214 ? 3.809 33.704 47.085 1.00 71.69 214 LEU A C 1
ATOM 1561 O O . LEU A 1 214 ? 3.693 34.520 48.005 1.00 71.69 214 LEU A O 1
ATOM 1565 N N . ARG A 1 215 ? 4.444 32.539 47.265 1.00 74.50 215 ARG A N 1
ATOM 1566 C CA . ARG A 1 215 ? 5.034 32.131 48.550 1.00 74.50 215 ARG A CA 1
ATOM 1567 C C . ARG A 1 215 ? 6.223 33.011 48.941 1.00 74.50 215 ARG A C 1
ATOM 1569 O O . ARG A 1 215 ? 6.371 33.343 50.118 1.00 74.50 215 ARG A O 1
ATOM 1576 N N . THR A 1 216 ? 7.050 33.416 47.978 1.00 70.25 216 THR A N 1
ATOM 1577 C CA . THR A 1 216 ? 8.196 34.304 48.231 1.00 70.25 216 THR A CA 1
ATOM 1578 C C . THR A 1 216 ? 7.761 35.738 48.542 1.00 70.25 216 THR A C 1
ATOM 1580 O O . THR A 1 216 ? 8.291 36.332 49.484 1.00 70.25 216 THR A O 1
ATOM 1583 N N . VAL A 1 217 ? 6.736 36.265 47.861 1.00 71.75 217 VAL A N 1
ATOM 1584 C CA . VAL A 1 217 ? 6.149 37.585 48.168 1.00 71.75 217 VAL A CA 1
ATOM 1585 C C . VAL A 1 217 ? 5.518 37.606 49.565 1.00 71.75 217 VAL A C 1
ATOM 1587 O O . VAL A 1 217 ? 5.816 38.495 50.364 1.00 71.75 217 VAL A O 1
ATOM 1590 N N . ARG A 1 218 ? 4.725 36.584 49.922 1.00 68.31 218 ARG A N 1
ATOM 1591 C CA . ARG A 1 218 ? 4.103 36.485 51.257 1.00 68.31 218 ARG A CA 1
ATOM 1592 C C . ARG A 1 218 ? 5.121 36.383 52.394 1.00 68.31 218 ARG A C 1
ATOM 1594 O O . ARG A 1 218 ? 4.880 36.920 53.472 1.00 68.31 218 ARG A O 1
ATOM 1601 N N . ARG A 1 219 ? 6.258 35.712 52.176 1.00 66.38 219 ARG A N 1
ATOM 1602 C CA . ARG A 1 219 ? 7.333 35.628 53.182 1.00 66.38 219 ARG A CA 1
ATOM 1603 C C . ARG A 1 219 ? 8.036 36.966 53.402 1.00 66.38 219 ARG A C 1
ATOM 1605 O O . ARG A 1 219 ? 8.389 37.264 54.536 1.00 66.38 219 ARG A O 1
ATOM 1612 N N . ARG A 1 220 ? 8.191 37.789 52.361 1.00 60.22 220 ARG A N 1
ATOM 1613 C CA . ARG A 1 220 ? 8.800 39.124 52.488 1.00 60.22 220 ARG A CA 1
ATOM 1614 C C . ARG A 1 220 ? 7.876 40.139 53.167 1.00 60.22 220 ARG A C 1
ATOM 1616 O O . ARG A 1 220 ? 8.364 40.955 53.934 1.00 60.22 220 ARG A O 1
ATOM 1623 N N . GLY A 1 221 ? 6.561 40.044 52.961 1.00 57.12 221 GLY A N 1
ATOM 1624 C CA . GLY A 1 221 ? 5.586 40.944 53.597 1.00 57.12 221 GLY A CA 1
ATOM 1625 C C . GLY A 1 221 ? 5.365 40.721 55.101 1.00 57.12 221 GLY A C 1
ATOM 1626 O O . GLY A 1 221 ? 4.841 41.602 55.770 1.00 57.12 221 GLY A O 1
ATOM 1627 N N . ARG A 1 222 ? 5.761 39.566 55.656 1.00 55.09 222 ARG A N 1
ATOM 1628 C CA . ARG A 1 222 ? 5.626 39.268 57.098 1.00 55.09 222 ARG A CA 1
ATOM 1629 C C . ARG A 1 222 ? 6.827 39.690 57.947 1.00 55.09 222 ARG A C 1
ATOM 1631 O O . ARG A 1 222 ? 6.720 39.670 59.165 1.00 55.09 222 ARG A O 1
ATOM 1638 N N . ALA A 1 223 ? 7.941 40.085 57.335 1.00 54.44 223 ALA A N 1
ATOM 1639 C CA . ALA A 1 223 ? 9.143 40.496 58.063 1.00 54.44 223 ALA A CA 1
ATOM 1640 C C . ALA A 1 223 ? 9.110 41.964 58.545 1.00 54.44 223 ALA A C 1
ATOM 1642 O O . ALA A 1 223 ? 10.039 42.399 59.216 1.00 54.44 223 ALA A O 1
ATOM 1643 N N . THR A 1 224 ? 8.062 42.729 58.220 1.00 54.47 224 THR A N 1
ATOM 1644 C CA . THR A 1 224 ? 7.929 44.160 58.560 1.00 54.47 224 THR A CA 1
ATOM 1645 C C . THR A 1 224 ? 6.845 44.473 59.597 1.00 54.47 224 THR A C 1
ATOM 1647 O O . THR A 1 224 ? 6.682 45.635 59.960 1.00 54.47 224 THR A O 1
ATOM 1650 N N . ALA A 1 225 ? 6.133 43.474 60.126 1.00 53.72 225 ALA A N 1
ATOM 1651 C CA . ALA A 1 225 ? 5.218 43.671 61.253 1.00 53.72 225 ALA A CA 1
ATOM 1652 C C . ALA A 1 225 ? 5.997 43.566 62.577 1.00 53.72 225 ALA A C 1
ATOM 1654 O O . ALA A 1 225 ? 6.045 42.509 63.204 1.00 53.72 225 ALA A O 1
ATOM 1655 N N . GLY A 1 226 ? 6.676 44.653 62.952 1.00 49.62 226 GLY A N 1
ATOM 1656 C CA . GLY A 1 226 ? 7.339 44.786 64.251 1.00 49.62 226 GLY A CA 1
ATOM 1657 C C . GLY A 1 226 ? 6.330 44.821 65.414 1.00 4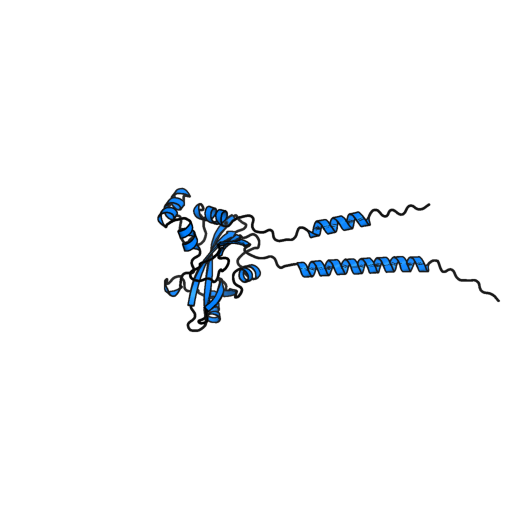9.62 226 GLY A C 1
ATOM 1658 O O . GLY A 1 226 ? 5.196 45.265 65.219 1.00 49.62 226 GLY A O 1
ATOM 1659 N N . PRO A 1 227 ? 6.711 44.351 66.616 1.00 53.47 227 PRO A N 1
ATOM 1660 C CA . PRO A 1 227 ? 5.821 44.299 67.772 1.00 53.47 227 PRO A CA 1
ATOM 1661 C C . PRO A 1 227 ? 5.482 45.717 68.260 1.00 53.47 227 PRO A C 1
ATOM 1663 O O . PRO A 1 227 ? 6.373 46.513 68.553 1.00 53.47 227 PRO A O 1
ATOM 1666 N N . GLY A 1 228 ? 4.185 46.034 68.318 1.00 52.47 228 GLY A N 1
ATOM 1667 C CA . GLY A 1 228 ? 3.673 47.294 68.861 1.00 52.47 228 GLY A CA 1
ATOM 1668 C C . GLY A 1 228 ? 3.873 47.391 70.383 1.00 52.47 228 GLY A C 1
ATOM 1669 O O . GLY A 1 228 ? 3.902 46.359 71.056 1.00 52.47 228 GLY A O 1
ATOM 1670 N N . PRO A 1 229 ? 4.037 48.607 70.935 1.00 55.91 229 PRO A N 1
ATOM 1671 C CA . PRO A 1 229 ? 4.503 48.808 72.301 1.00 55.91 229 PRO A CA 1
ATOM 1672 C C . PRO A 1 229 ? 3.432 48.450 73.336 1.00 55.91 229 PRO A C 1
ATOM 1674 O O . PRO A 1 229 ? 2.263 48.811 73.196 1.00 55.91 229 PRO A O 1
ATOM 1677 N N . ALA A 1 230 ? 3.864 47.782 74.406 1.00 54.72 230 ALA A N 1
ATOM 1678 C CA . ALA A 1 230 ? 3.072 47.574 75.608 1.00 54.72 230 ALA A CA 1
ATOM 1679 C C . ALA A 1 230 ? 2.788 48.924 76.290 1.00 54.72 230 ALA A C 1
ATOM 1681 O O . ALA A 1 230 ? 3.707 49.717 76.507 1.00 54.72 230 ALA A O 1
ATOM 1682 N N . ARG A 1 231 ? 1.525 49.178 76.639 1.00 51.00 231 ARG A N 1
ATOM 1683 C CA . ARG A 1 231 ? 1.143 50.232 77.585 1.00 51.00 231 ARG A CA 1
ATOM 1684 C C . ARG A 1 231 ? 0.632 49.576 78.865 1.00 51.00 231 ARG A C 1
ATOM 1686 O O . ARG A 1 231 ? -0.257 48.730 78.793 1.00 51.00 231 ARG A O 1
ATOM 1693 N N . ALA A 1 232 ? 1.263 49.958 79.973 1.00 63.66 232 ALA A N 1
ATOM 1694 C CA . ALA A 1 232 ? 0.783 49.800 81.341 1.00 63.66 232 ALA A CA 1
ATOM 1695 C C . ALA A 1 232 ? -0.172 50.948 81.695 1.00 63.66 232 ALA A C 1
ATOM 1697 O O . ALA A 1 232 ? -0.057 52.015 81.040 1.00 63.66 232 ALA A O 1
#

Radius of gyration: 29.46 Å; chains: 1; bounding box: 42×73×105 Å

Sequence (232 aa):
MVRTRSGGFLAVLTLIALLMTACGASAPKTSWQELFREYTRSTHVKNDKIPGNGGTTADRLANLASMGTPDQLLAGLLVASPCEAYAGCRPGGAAGRAVRDFAGSGGSVFERSVLVKHHSGSLELVTLYVARRHDGTAALVDSDGRTYEGGLDDFRRHNELLGPDDVILTLRDITSVPGKGKVVAVSGHTTPDRGPWLIGSAGAVLVLGAALALRTVRRRGRATAGPGPARA

Secondary structure (DSSP, 8-state):
-------HHHHHHHHHHHHTTS-S-PPPSS-HHHHHHHHHH-S-EET-SS--TTSSHHHHHHHHHHH--HHHHHHHHH--EEGGG-TT----HHHHHHHHHHH-TT-EEEEEEEEEE-TTS-EEEEEEEEEE-TTS-EEEE-TT--EETTHHHHHHHH-SS--TT-EEEEESSTT-SS--S-EEEEESSPPP--HHHHHHHHHHHHHHHHHHHHHHHHHHHTTT-PPPPP--

Foldseek 3Di:
DDDDDPPPPVVVVVVVVVVVPPDDLDWQPDWLVRLLVCVQQDQAEAPDPQHQDPSHSVSSNVSLVVQDDSVSSLCVQFFFAWPVVDPPSQQDDQQNVLLCVVADDPKTKTKGWKWKQALVRHIYTAIWMWRAHPVRQTWIAHNNNDTASPAPQSQQADPPPFDQNMKIWYAPRSNDVRHDHDTTIGGSHDDPPCVVVVVVVVVVVVVVVVVVVVVVVVVVVVVPPDDDDDDD